Protein AF-A0A1A7Z211-F1 (afdb_monomer)

Sequence (293 aa):
SKEKKQKEKQGKMTKQALGKEECQGAQRVSPPRSDMEKGLLCGEMPSEDPPPALPPQQLRVVCDNMLQGLGRYLRCLGVDVVMLENTDDHRVAAKLAQVEGRVILTCGQPYQTLRSQVGEGRCLSLDCSEKAKDQAVRVLRHFNIQPTPGDIFSRCQACNSDQYVEIPRADMIGLLKEKGYLQDSTDPTLEKFCQQEEQEPDDTLTPALTPEPPRYAAQCRWASLSGLDRNTLTFPGGSPMQLHTVPPTLLQRVPLFYVCTRCGKVFWEGSHFSRVLSLFQEVLHLTHEDKVP

Nearest PDB structures (foldseek):
  2ypn-assembly1_A  TM=3.832E-01  e=2.081E+00  Escherichia coli
  4mlq-assembly1_A  TM=3.899E-01  e=2.081E+00  Priestia megaterium
  1weh-assembly2_B  TM=3.417E-01  e=2.841E+00  Thermus thermophilus HB8
  1pda-assembly1_A  TM=3.593E-01  e=3.878E+00  Escherichia coli
  1ypn-assembly1_A  TM=4.318E-01  e=8.713E+00  Escherichia coli

Organism: NCBI:txid60296

Foldseek 3Di:
DDDDDDDDDDDDDDDDDDDDDDDDDDDDDDDDDDDDDDDDDPDPDPPVPPPDFDAQCVAAAEEEQLLLQLQLLSQQLQHQYHYDHPPDDCVVRLVCCVPVVHAYEYEPDCQVVSPVSDDPPRYDYDYSPDHSLVVNLVVCVVRSHFGALLSRNCADSVPRANEKEKDFLVRLVVLCVVVVVDDPPDPPVLVVVVVVVVDDPDPDDDPPPDPDQDSHSNVGHYDYPVQADSVLCAHVQAHHAPSVVDDPVCSSPFRMWMAHRHYNYIDTDDPVSVVSCVSCVVSNPVVPDVPDD

Solvent-accessible surface area (backbone atoms only — not comparable to full-atom values): 17996 Å² total; per-residue (Å²): 130,90,80,90,76,89,80,81,87,87,82,90,83,90,84,92,80,91,83,86,85,86,86,88,85,87,84,91,86,85,85,88,89,82,83,86,80,92,77,94,71,85,71,77,72,77,76,88,68,75,78,79,71,37,54,26,72,77,47,43,34,29,24,32,48,90,36,44,66,28,38,31,52,39,9,35,36,24,24,41,45,49,62,43,52,88,85,55,62,69,66,56,49,39,52,47,24,68,74,74,67,23,29,35,41,36,53,67,80,61,38,66,68,44,41,75,66,47,62,89,92,34,52,46,76,49,66,81,85,54,53,44,65,59,49,38,55,50,51,31,61,74,69,42,38,48,45,53,69,41,25,30,46,15,13,35,54,88,76,48,44,41,38,31,27,72,39,47,39,68,59,49,51,49,56,33,42,78,71,63,78,42,74,93,76,74,61,74,68,60,59,53,53,59,53,57,78,75,67,75,94,70,98,64,99,65,84,78,78,71,78,71,78,59,71,65,26,58,68,34,46,80,48,65,65,88,57,47,40,81,90,70,40,24,31,90,96,29,33,46,51,43,62,93,76,59,63,75,81,46,62,84,75,37,65,51,34,39,30,28,41,56,65,10,49,69,48,62,80,48,75,67,51,57,46,51,54,58,74,39,38,68,62,54,49,64,78,60,75,89,73,74,136

Secondary structure (DSSP, 8-state):
------------------------------------------PPPPP-PPPPPBPGGG-EEEE-GGGHHHHHHHHHTT-EEEE--TTS-THHHHHHHHHH-PEEEEESTHHHHHHTTS-TTSEEEE-TTS-HHHHHHHHHHHTTB---GGGTTSS-TTT---EEEEEEHHHHHHHHHHTTSS-SS--HHHHHHHHHHTT-----------PPPPSSSTTSEEEPGGG-BTTTTB-TT-PPP-GGGS-GGGTTT-SEEEEETTT--EEESSHHHHHHHHHTHHHHTTTTTT---

Structure (mmCIF, N/CA/C/O backbone):
data_AF-A0A1A7Z211-F1
#
_entry.id   AF-A0A1A7Z211-F1
#
loop_
_atom_site.group_PDB
_atom_site.id
_atom_site.type_symbol
_atom_site.label_atom_id
_atom_site.label_alt_id
_atom_site.label_comp_id
_atom_site.label_asym_id
_atom_site.label_entity_id
_atom_site.label_seq_id
_atom_site.pdbx_PDB_ins_code
_atom_site.Cartn_x
_atom_site.Cartn_y
_atom_site.Cartn_z
_atom_site.occupancy
_atom_site.B_iso_or_equiv
_atom_site.auth_seq_id
_atom_site.auth_comp_id
_atom_site.auth_asym_id
_atom_site.auth_atom_id
_atom_site.pdbx_PDB_model_num
ATOM 1 N N . SER A 1 1 ? -27.777 56.415 20.371 1.00 38.62 1 SER A N 1
ATOM 2 C CA . SER A 1 1 ? -29.146 56.969 20.400 1.00 38.62 1 SER A CA 1
ATOM 3 C C . SER A 1 1 ? -30.168 55.850 20.398 1.00 38.62 1 SER A C 1
ATOM 5 O O . SER A 1 1 ? -29.894 54.858 19.744 1.00 38.62 1 SER A O 1
ATOM 7 N N . LYS A 1 2 ? -31.274 56.032 21.140 1.00 31.62 2 LYS A N 1
ATOM 8 C CA . LYS A 1 2 ? -32.657 55.526 20.940 1.00 31.62 2 LYS A CA 1
ATOM 9 C C . LYS A 1 2 ? -32.866 54.356 19.952 1.00 31.62 2 LYS A C 1
ATOM 11 O O . LYS A 1 2 ? -32.439 54.473 18.816 1.00 31.62 2 LYS A O 1
ATOM 16 N N . GLU A 1 3 ? -33.653 53.303 20.171 1.00 33.00 3 GLU A N 1
ATOM 17 C CA . GLU A 1 3 ? -34.586 52.802 21.205 1.00 33.00 3 GLU A CA 1
ATOM 18 C C . GLU A 1 3 ? -35.348 51.616 20.538 1.00 33.00 3 GLU A C 1
ATOM 20 O O . GLU A 1 3 ? -35.270 51.474 19.319 1.00 33.00 3 GLU A O 1
ATOM 25 N N . LYS A 1 4 ? -36.176 50.862 21.292 1.00 38.25 4 LYS A N 1
ATOM 26 C CA . LYS A 1 4 ? -37.006 49.695 20.861 1.00 38.25 4 LYS A CA 1
ATOM 27 C C . LYS A 1 4 ? -36.187 48.420 20.570 1.00 38.25 4 LYS A C 1
ATOM 29 O O . LYS A 1 4 ? -35.191 48.472 19.870 1.00 38.25 4 LYS A O 1
ATOM 34 N N . LYS A 1 5 ? -36.551 47.225 21.056 1.00 38.12 5 LYS A N 1
ATOM 35 C CA . LYS A 1 5 ? -37.789 46.676 21.676 1.00 38.12 5 LYS A CA 1
ATOM 36 C C . LYS A 1 5 ? -37.322 45.540 22.632 1.00 38.12 5 LYS A C 1
ATOM 38 O O . LYS A 1 5 ? -36.453 44.782 22.231 1.00 38.12 5 LYS A O 1
ATOM 43 N N . GLN A 1 6 ? -37.661 45.440 23.927 1.00 33.34 6 GLN A N 1
ATOM 44 C CA . GLN A 1 6 ? -38.938 44.976 24.520 1.00 33.34 6 GLN A CA 1
ATOM 45 C C . GLN A 1 6 ? -39.639 43.850 23.715 1.00 33.34 6 GLN A C 1
ATOM 47 O O . GLN A 1 6 ? -39.820 44.005 22.514 1.00 33.34 6 GLN A O 1
ATOM 52 N N . LYS A 1 7 ? -40.118 42.741 24.304 1.00 32.88 7 LYS A N 1
ATOM 53 C CA . LYS A 1 7 ? -40.501 42.498 25.713 1.00 32.88 7 LYS A CA 1
ATOM 54 C C . LYS A 1 7 ? -40.743 40.998 25.997 1.00 32.88 7 LYS A C 1
ATOM 56 O O . LYS A 1 7 ? -40.747 40.217 25.055 1.00 32.88 7 LYS A O 1
ATOM 61 N N . GLU A 1 8 ? -41.087 40.706 27.265 1.00 33.41 8 GLU A N 1
ATOM 62 C CA . GLU A 1 8 ? -41.607 39.432 27.814 1.00 33.41 8 GLU A CA 1
ATOM 63 C C . GLU A 1 8 ? -40.582 38.267 27.830 1.00 33.41 8 GLU A C 1
ATOM 65 O O . GLU A 1 8 ? -40.033 37.904 26.800 1.00 33.41 8 GLU A O 1
ATOM 70 N N . LYS A 1 9 ? -40.165 37.663 28.965 1.00 31.33 9 LYS A N 1
ATOM 71 C CA . LYS A 1 9 ? -40.661 37.635 30.372 1.00 31.33 9 LYS A CA 1
ATOM 72 C C . LYS A 1 9 ? -42.061 36.990 30.530 1.00 31.33 9 LYS A C 1
ATOM 74 O O . LYS A 1 9 ? -42.922 37.242 29.709 1.00 31.33 9 LYS A O 1
ATOM 79 N N . GLN A 1 10 ? -42.404 36.216 31.572 1.00 29.97 10 GLN A N 1
ATOM 80 C CA . GLN A 1 10 ? -41.682 35.629 32.721 1.00 29.97 10 GLN A CA 1
ATOM 81 C C . GLN A 1 10 ? -42.588 34.541 33.363 1.00 29.97 10 GLN A C 1
ATOM 83 O O . GLN A 1 10 ? -43.797 34.740 33.404 1.00 29.97 10 GLN A O 1
ATOM 88 N N . GLY A 1 11 ? -42.046 33.467 33.955 1.00 27.44 11 GLY A N 1
ATOM 89 C CA . GLY A 1 11 ? -42.806 32.554 34.842 1.00 27.44 11 GLY A CA 1
ATOM 90 C C . GLY A 1 11 ? -42.035 31.256 35.134 1.00 27.44 11 GLY A C 1
ATOM 91 O O . GLY A 1 11 ? -41.732 30.527 34.204 1.00 27.44 11 GLY A O 1
ATOM 92 N N . LYS A 1 12 ? -41.462 31.038 36.331 1.00 29.33 12 LYS A N 1
ATOM 93 C CA . LYS A 1 12 ? -42.083 30.585 37.606 1.00 29.33 12 LYS A CA 1
ATOM 94 C C . LYS A 1 12 ? -42.766 29.200 37.516 1.00 29.33 12 LYS A C 1
ATOM 96 O O . LYS A 1 12 ? -43.560 29.008 36.613 1.00 29.33 12 LYS A O 1
ATOM 101 N N . MET A 1 13 ? -42.647 28.272 38.480 1.00 27.03 13 MET A N 1
ATOM 102 C CA . MET A 1 13 ? -41.697 28.057 39.601 1.00 27.03 13 MET A CA 1
ATOM 103 C C . MET A 1 13 ? -42.111 26.779 40.390 1.00 27.03 13 MET A C 1
ATOM 105 O O . MET A 1 13 ? -43.301 26.480 40.453 1.00 27.03 13 MET A O 1
ATOM 109 N N . THR A 1 14 ? -41.190 26.210 41.187 1.00 26.06 14 THR A N 1
ATOM 110 C CA . THR A 1 14 ? -41.409 25.408 42.436 1.00 26.06 14 THR A CA 1
ATOM 111 C C . THR A 1 14 ? -41.693 23.888 42.411 1.00 26.06 14 THR A C 1
ATOM 113 O O . THR A 1 14 ? -42.434 23.389 41.577 1.00 26.06 14 THR A O 1
ATOM 116 N N . LYS A 1 15 ? -41.219 23.251 43.509 1.00 29.11 15 LYS A N 1
ATOM 117 C CA . LYS A 1 15 ? -41.476 21.900 44.080 1.00 29.11 15 LYS A CA 1
ATOM 118 C C . LYS A 1 15 ? -40.707 20.741 43.418 1.00 29.11 15 LYS A C 1
ATOM 120 O O . LYS A 1 15 ? -40.994 20.411 42.281 1.00 29.11 15 LYS A O 1
ATOM 125 N N . GLN A 1 16 ? -39.674 20.113 44.005 1.00 26.53 16 GLN A N 1
ATOM 126 C CA . GLN A 1 16 ? -39.179 19.932 45.398 1.00 26.53 16 GLN A CA 1
ATOM 127 C C . GLN A 1 16 ? -39.925 18.875 46.247 1.00 26.53 16 GLN A C 1
ATOM 129 O O . GLN A 1 16 ? -40.919 19.203 46.885 1.00 26.53 16 GLN A O 1
ATOM 134 N N . ALA A 1 17 ? -39.374 17.652 46.290 1.00 26.86 17 ALA A N 1
ATOM 135 C CA . ALA A 1 17 ? -39.284 16.688 47.412 1.00 26.86 17 ALA A CA 1
ATOM 136 C C . ALA A 1 17 ? -38.499 15.459 46.876 1.00 26.86 17 ALA A C 1
ATOM 138 O O . ALA A 1 17 ? -38.783 15.023 45.768 1.00 26.86 17 ALA A O 1
ATOM 139 N N . LEU A 1 18 ? -37.356 15.021 47.422 1.00 25.41 18 LEU A N 1
ATOM 140 C CA . LEU A 1 18 ? -37.108 14.334 48.705 1.00 25.41 18 LEU A CA 1
ATOM 141 C C . LEU A 1 18 ? -37.818 12.977 48.843 1.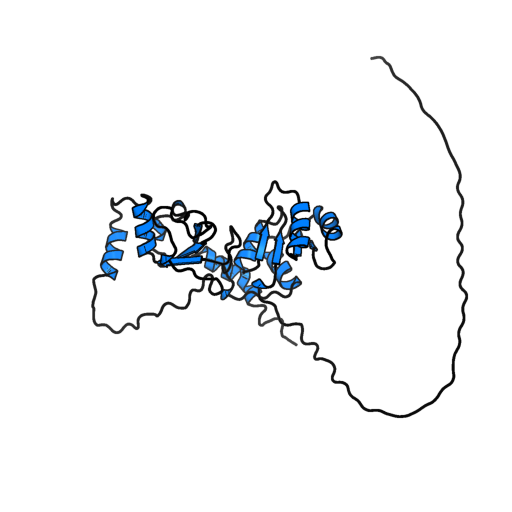00 25.41 18 LEU A C 1
ATOM 143 O O . LEU A 1 18 ? -39.037 12.917 48.941 1.00 25.41 18 LEU A O 1
ATOM 147 N N . GLY A 1 19 ? -37.007 11.916 48.905 1.00 25.19 19 GLY A N 1
ATOM 148 C CA . GLY A 1 19 ? -37.422 10.523 49.077 1.00 25.19 19 GLY A CA 1
ATOM 149 C C . GLY A 1 19 ? -36.209 9.591 49.036 1.00 25.19 19 GLY A C 1
ATOM 150 O O . GLY A 1 19 ? -35.950 8.956 48.020 1.00 25.19 19 GLY A O 1
ATOM 151 N N . LYS A 1 20 ? -35.419 9.564 50.118 1.00 26.56 20 LYS A N 1
ATOM 152 C CA . LYS A 1 20 ? -34.520 8.432 50.389 1.00 26.56 20 LYS A CA 1
ATOM 153 C C . LYS A 1 20 ? -35.381 7.313 50.959 1.00 26.56 20 LYS A C 1
ATOM 155 O O . LYS A 1 20 ? -36.104 7.593 51.910 1.00 26.56 20 LYS A O 1
ATOM 160 N N . GLU A 1 21 ? -35.194 6.079 50.513 1.00 28.36 21 GLU A N 1
ATOM 161 C CA . GLU A 1 21 ? -35.434 4.941 51.397 1.00 28.36 21 GLU A CA 1
ATOM 162 C C . GLU A 1 21 ? -34.456 3.805 51.105 1.00 28.36 21 GLU A C 1
ATOM 164 O O . GLU A 1 21 ? -34.243 3.386 49.969 1.00 28.36 21 GLU A O 1
ATOM 169 N N . GLU A 1 22 ? -33.799 3.385 52.176 1.00 23.14 22 GLU A N 1
ATOM 170 C CA . GLU A 1 22 ? -32.834 2.303 52.257 1.00 23.14 22 GLU A CA 1
ATOM 171 C C . GLU A 1 22 ? -33.543 1.170 53.002 1.00 23.14 22 GLU A C 1
ATOM 173 O O . GLU A 1 22 ? -34.124 1.410 54.059 1.00 23.14 22 GLU A O 1
ATOM 178 N N . CYS A 1 23 ? -33.523 -0.053 52.474 1.00 26.98 23 CYS A N 1
ATOM 179 C CA . CYS A 1 23 ? -34.092 -1.213 53.159 1.00 26.98 23 CYS A CA 1
ATOM 180 C C . CYS A 1 23 ? -33.131 -2.398 53.079 1.00 26.98 23 CYS A C 1
ATOM 182 O O . CYS A 1 23 ? -33.032 -3.094 52.070 1.00 26.98 23 CYS A O 1
ATOM 184 N N . GLN A 1 24 ? -32.417 -2.602 54.185 1.00 24.80 24 GLN A N 1
ATOM 185 C CA . GLN A 1 24 ? -31.652 -3.807 54.488 1.00 24.80 24 GLN A CA 1
ATOM 186 C C . GLN A 1 24 ? -32.583 -4.840 55.155 1.00 24.80 24 GLN A C 1
ATOM 188 O O . GLN A 1 24 ? -33.500 -4.458 55.880 1.00 24.80 24 GLN A O 1
ATOM 193 N N . GLY A 1 25 ? -32.338 -6.141 54.965 1.00 24.77 25 GLY A N 1
ATOM 194 C CA . GLY A 1 25 ? -33.148 -7.207 55.582 1.00 24.77 25 GLY A CA 1
ATOM 195 C C . GLY A 1 25 ? -33.133 -8.502 54.760 1.00 24.77 25 GLY A C 1
ATOM 196 O O . GLY A 1 25 ? -34.030 -8.728 53.964 1.00 24.77 25 GLY A O 1
ATOM 197 N N . ALA A 1 26 ? -32.040 -9.265 54.722 1.00 25.14 26 ALA A N 1
ATOM 198 C CA . ALA A 1 26 ? -31.585 -10.205 55.756 1.00 25.14 26 ALA A CA 1
ATOM 199 C C . ALA A 1 26 ? -32.295 -11.573 55.728 1.00 25.14 26 ALA A C 1
ATOM 201 O O . ALA A 1 26 ? -33.452 -11.680 56.117 1.00 25.14 26 ALA A O 1
ATOM 202 N N . GLN A 1 27 ? -31.529 -12.636 55.446 1.00 27.53 27 GLN A N 1
ATOM 203 C CA . GLN A 1 27 ? -31.565 -13.854 56.265 1.00 27.53 27 GLN A CA 1
ATOM 204 C C . GLN A 1 27 ? -30.272 -14.67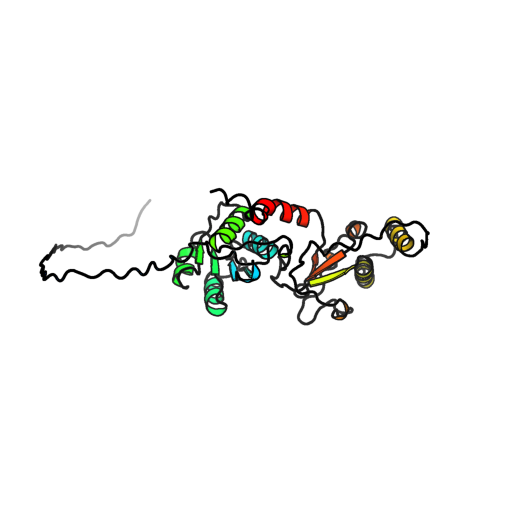7 56.126 1.00 27.53 27 GLN A C 1
ATOM 206 O O . GLN A 1 27 ? -29.910 -15.145 55.051 1.00 27.53 27 GLN A O 1
ATOM 211 N N . ARG A 1 28 ? -29.572 -14.854 57.255 1.00 25.58 28 ARG A N 1
ATOM 212 C CA . ARG A 1 28 ? -28.546 -15.891 57.446 1.00 25.58 28 ARG A CA 1
ATOM 213 C C . ARG A 1 28 ? -29.244 -17.239 57.620 1.00 25.58 28 ARG A C 1
ATOM 215 O O . ARG A 1 28 ? -30.105 -17.333 58.490 1.00 25.58 28 ARG A O 1
ATOM 222 N N . VAL A 1 29 ? -28.774 -18.285 56.940 1.00 26.95 29 VAL A N 1
ATOM 223 C CA . VAL A 1 29 ? -28.980 -19.678 57.376 1.00 26.95 29 VAL A CA 1
ATOM 224 C C . VAL A 1 29 ? -27.700 -20.485 57.152 1.00 26.95 29 VAL A C 1
ATOM 226 O O . VAL A 1 29 ? -27.112 -20.468 56.075 1.00 26.95 29 VAL A O 1
ATOM 229 N N . SER A 1 30 ? -27.252 -21.178 58.196 1.00 27.42 30 SER A N 1
ATOM 230 C CA . SER A 1 30 ? -26.196 -22.204 58.210 1.00 27.42 30 SER A CA 1
ATOM 231 C C . SER A 1 30 ? -26.317 -22.973 59.539 1.00 27.42 30 SER A C 1
ATOM 233 O O . SER A 1 30 ? -26.787 -22.359 60.500 1.00 27.42 30 SER A O 1
ATOM 235 N N . PRO A 1 31 ? -25.816 -24.217 59.692 1.00 41.88 31 PRO A N 1
ATOM 236 C CA . PRO A 1 31 ? -25.355 -25.208 58.710 1.00 41.88 31 PRO A CA 1
ATOM 237 C C . PRO A 1 31 ? -26.205 -26.516 58.819 1.00 41.88 31 PRO A C 1
ATOM 239 O O . PRO A 1 31 ? -27.332 -26.444 59.309 1.00 41.88 31 PRO A O 1
ATOM 242 N N . PRO A 1 32 ? -25.730 -27.699 58.371 1.00 32.06 32 PRO A N 1
ATOM 243 C CA . PRO A 1 32 ? -24.839 -28.496 59.225 1.00 32.06 32 PRO A CA 1
ATOM 244 C C . PRO A 1 32 ? -23.596 -29.050 58.502 1.00 32.06 32 PRO A C 1
ATOM 246 O O . PRO A 1 32 ? -23.415 -28.880 57.301 1.00 32.06 32 PRO A O 1
ATOM 249 N N . ARG A 1 33 ? -22.702 -29.663 59.287 1.00 31.80 33 ARG A N 1
ATOM 250 C CA . ARG A 1 33 ? -21.402 -30.203 58.862 1.00 31.80 33 ARG A CA 1
ATOM 251 C C . ARG A 1 33 ? -21.510 -31.666 58.421 1.00 31.80 33 ARG A C 1
ATOM 253 O O . ARG A 1 33 ? -22.263 -32.420 59.031 1.00 31.80 33 ARG A O 1
ATOM 260 N N . SER A 1 34 ? -20.632 -32.080 57.512 1.00 32.53 34 SER A N 1
ATOM 261 C CA . SER A 1 34 ? -20.124 -33.456 57.439 1.00 32.53 34 SER A CA 1
ATOM 262 C C . SER A 1 34 ? -18.677 -33.423 56.941 1.00 32.53 34 SER A C 1
ATOM 264 O O . SER A 1 34 ? -18.420 -32.957 55.832 1.00 32.53 34 SER A O 1
ATOM 266 N N . ASP A 1 35 ? -17.747 -33.857 57.787 1.00 32.31 35 ASP A N 1
ATOM 267 C CA . ASP A 1 35 ? -16.314 -33.923 57.496 1.00 32.31 35 ASP A CA 1
ATOM 268 C C . ASP A 1 35 ? -15.946 -35.166 56.658 1.00 32.31 35 ASP A C 1
ATOM 270 O O . ASP A 1 35 ? -16.646 -36.175 56.719 1.00 32.31 35 ASP A O 1
ATOM 274 N N . MET A 1 36 ? -14.778 -35.103 55.996 1.00 33.28 36 MET A N 1
ATOM 275 C CA . MET A 1 36 ? -14.063 -36.206 55.312 1.00 33.28 36 MET A CA 1
ATOM 276 C C . MET A 1 36 ? -14.719 -36.727 54.001 1.00 33.28 36 MET A C 1
ATOM 278 O O . MET A 1 36 ? -15.930 -36.713 53.849 1.00 33.28 36 MET A O 1
ATOM 282 N N . GLU A 1 37 ? -13.983 -37.150 52.962 1.00 32.88 37 GLU A N 1
ATOM 283 C CA . GLU A 1 37 ? -12.579 -37.599 52.877 1.00 32.88 37 GLU A CA 1
ATOM 284 C C . GLU A 1 37 ? -11.733 -36.925 51.770 1.00 32.88 37 GLU A C 1
ATOM 286 O O . GLU A 1 37 ? -12.218 -36.197 50.907 1.00 32.88 37 GLU A O 1
ATOM 291 N N . LYS A 1 38 ? -10.418 -37.186 51.814 1.00 41.22 38 LYS A N 1
ATOM 292 C CA . LYS A 1 38 ? -9.407 -36.700 50.862 1.00 41.22 38 LYS A CA 1
ATOM 293 C C . LYS A 1 38 ? -9.557 -37.352 49.482 1.00 41.22 38 LYS A C 1
ATOM 295 O O . LYS A 1 38 ? -9.420 -38.565 49.365 1.00 41.22 38 LYS A O 1
ATOM 300 N N . GLY A 1 39 ? -9.646 -36.535 48.434 1.00 31.97 39 GLY A N 1
ATOM 301 C CA . GLY A 1 39 ? -9.353 -36.932 47.055 1.00 31.97 39 GLY A CA 1
ATOM 302 C C . GLY A 1 39 ? -8.201 -36.097 46.501 1.00 31.97 39 GLY A C 1
ATOM 303 O O . GLY A 1 39 ? -8.413 -34.959 46.093 1.00 31.97 39 GLY A O 1
ATOM 304 N N . LEU A 1 40 ? -6.979 -36.640 46.502 1.00 46.12 40 LEU A N 1
ATOM 305 C CA . LEU A 1 40 ? -5.841 -36.013 45.823 1.00 46.12 40 LEU A CA 1
ATOM 306 C C . LEU A 1 40 ? -6.036 -36.148 44.306 1.00 46.12 40 LEU A C 1
ATOM 308 O O . LEU A 1 40 ? -5.688 -37.167 43.719 1.00 46.12 40 LEU A O 1
ATOM 312 N N . LEU A 1 41 ? -6.564 -35.104 43.674 1.00 40.88 41 LEU A N 1
ATOM 313 C CA . LEU A 1 41 ? -6.378 -34.858 42.249 1.00 40.88 41 LEU A CA 1
ATOM 314 C C . LEU A 1 41 ? -5.753 -33.475 42.121 1.00 40.88 41 LEU A C 1
ATOM 316 O O . LEU A 1 41 ? -6.437 -32.454 42.112 1.00 40.88 41 LEU A O 1
ATOM 320 N N . CYS A 1 42 ? -4.421 -33.468 42.092 1.00 37.12 42 CYS A N 1
ATOM 321 C CA . CYS A 1 42 ? -3.640 -32.301 41.721 1.00 37.12 42 CYS A CA 1
ATOM 322 C C . CYS A 1 42 ? -3.893 -32.069 40.229 1.00 37.12 42 CYS A C 1
ATOM 324 O O . CYS A 1 42 ? -3.205 -32.640 39.388 1.00 37.12 42 CYS A O 1
ATOM 326 N N . GLY A 1 43 ? -4.950 -31.319 39.913 1.00 39.97 43 GLY A N 1
ATOM 327 C CA . GLY A 1 43 ? -5.160 -30.823 38.563 1.00 39.97 43 GLY A CA 1
ATOM 328 C C . GLY A 1 43 ? -3.965 -29.954 38.216 1.00 39.97 43 GLY A C 1
ATOM 329 O O . GLY A 1 43 ? -3.718 -28.960 38.900 1.00 39.97 43 GLY A O 1
ATOM 330 N N . GLU A 1 44 ? -3.205 -30.362 37.204 1.00 40.97 44 GLU A N 1
ATOM 331 C CA . GLU A 1 44 ? -2.155 -29.528 36.636 1.00 40.97 44 GLU A CA 1
ATOM 332 C C . GLU A 1 44 ? -2.799 -28.191 36.265 1.00 40.97 44 GLU A C 1
ATOM 334 O O . GLU A 1 44 ? -3.770 -28.149 35.503 1.00 40.97 44 GLU A O 1
ATOM 339 N N . MET A 1 45 ? -2.311 -27.099 36.862 1.00 41.09 45 MET A N 1
ATOM 340 C CA . MET A 1 45 ? -2.709 -25.778 36.393 1.00 41.09 45 MET A CA 1
ATOM 341 C C . MET A 1 45 ? -2.301 -25.705 34.919 1.00 41.09 45 MET A C 1
ATOM 343 O O . MET A 1 45 ? -1.168 -26.097 34.615 1.00 41.09 45 MET A O 1
ATOM 347 N N . PRO A 1 46 ? -3.171 -25.232 34.006 1.00 43.09 46 PRO A N 1
ATOM 348 C CA . PRO A 1 46 ? -2.730 -24.901 32.660 1.00 43.09 46 PRO A CA 1
ATOM 349 C C . PRO A 1 46 ? -1.501 -24.008 32.792 1.00 43.09 46 PRO A C 1
ATOM 351 O O . PRO A 1 46 ? -1.529 -23.065 33.589 1.00 43.09 46 PRO A O 1
ATOM 354 N N . SER A 1 47 ? -0.416 -24.324 32.085 1.00 46.66 47 SER A N 1
ATOM 355 C CA . SER A 1 47 ? 0.741 -23.440 32.097 1.00 46.66 47 SER A CA 1
ATOM 356 C C . SER A 1 47 ? 0.275 -22.070 31.611 1.00 46.66 47 SER A C 1
ATOM 358 O O . SER A 1 47 ? -0.318 -21.955 30.537 1.00 46.66 47 SER A O 1
ATOM 360 N N . GLU A 1 48 ? 0.491 -21.028 32.419 1.00 53.25 48 GLU A N 1
ATOM 361 C CA . GLU A 1 48 ? 0.179 -19.647 32.035 1.00 53.25 48 GLU A CA 1
ATOM 362 C C . GLU A 1 48 ? 1.247 -19.113 31.068 1.00 53.25 48 GLU A C 1
ATOM 364 O O . GLU A 1 48 ? 1.806 -18.031 31.237 1.00 53.25 48 GLU A O 1
ATOM 369 N N . ASP A 1 49 ? 1.536 -19.902 30.033 1.00 58.22 49 ASP A N 1
ATOM 370 C CA . ASP A 1 49 ? 2.243 -19.439 28.857 1.00 58.22 49 ASP A CA 1
ATOM 371 C C . ASP A 1 49 ? 1.350 -18.385 28.182 1.00 58.22 49 ASP A C 1
ATOM 373 O O . ASP A 1 49 ? 0.194 -18.679 27.846 1.00 58.22 49 ASP A O 1
ATOM 377 N N . PRO A 1 50 ? 1.833 -17.145 27.981 1.00 63.50 50 PRO A N 1
ATOM 378 C CA . PRO A 1 50 ? 1.049 -16.133 27.293 1.00 63.50 50 PRO A CA 1
ATOM 379 C C . PRO A 1 50 ? 0.681 -16.637 25.888 1.00 63.50 50 PRO A C 1
ATOM 381 O O . PRO A 1 50 ? 1.492 -17.316 25.248 1.00 63.50 50 PRO A O 1
ATOM 384 N N . PRO A 1 51 ? -0.528 -16.316 25.384 1.00 70.75 51 PRO A N 1
ATOM 385 C CA . PRO A 1 51 ? -0.999 -16.834 24.107 1.00 70.75 51 PRO A CA 1
ATOM 386 C C . PRO A 1 51 ? 0.014 -16.529 22.993 1.00 70.75 51 PRO A C 1
ATOM 388 O O . PRO A 1 51 ? 0.599 -15.439 22.982 1.00 70.75 51 PRO A O 1
ATOM 391 N N . PRO A 1 52 ? 0.235 -17.469 22.054 1.00 79.94 52 PRO A N 1
ATOM 392 C CA . PRO A 1 52 ? 1.275 -17.332 21.046 1.00 79.94 52 PRO A CA 1
ATOM 393 C C . PRO A 1 52 ? 1.071 -16.056 20.229 1.00 79.94 52 PRO A C 1
ATOM 395 O O . PRO A 1 52 ? -0.056 -15.697 19.879 1.00 79.94 52 PRO A O 1
ATOM 398 N N . ALA A 1 53 ? 2.177 -15.375 19.929 1.00 84.44 53 ALA A N 1
ATOM 399 C CA . ALA A 1 53 ? 2.159 -14.183 19.097 1.00 84.44 53 ALA A CA 1
ATOM 400 C C . ALA A 1 53 ? 1.573 -14.493 17.714 1.00 84.44 53 ALA A C 1
ATOM 402 O O . ALA A 1 53 ? 1.877 -15.524 17.108 1.00 84.44 53 ALA A O 1
ATOM 403 N N . LEU A 1 54 ? 0.732 -13.590 17.215 1.00 90.06 54 LEU A N 1
ATOM 404 C CA . LEU A 1 54 ? 0.027 -13.778 15.953 1.00 90.06 54 LEU A CA 1
ATOM 405 C C . LEU A 1 54 ? 0.787 -13.086 14.806 1.00 90.06 54 LEU A C 1
ATOM 407 O O . LEU A 1 54 ? 1.349 -12.002 15.000 1.00 90.06 54 LEU A O 1
ATOM 411 N N . PRO A 1 55 ? 0.797 -13.665 13.594 1.00 91.81 55 PRO A N 1
ATOM 412 C CA . PRO A 1 55 ? 1.417 -13.036 12.438 1.00 91.81 55 PRO A CA 1
ATOM 413 C C . PRO A 1 55 ? 0.548 -11.873 11.909 1.00 91.81 55 PRO A C 1
ATOM 415 O O . PRO A 1 55 ? -0.684 -11.904 12.053 1.00 91.81 55 PRO A O 1
ATOM 418 N N . PRO A 1 56 ? 1.137 -10.848 11.262 1.00 92.56 56 PRO A N 1
ATOM 419 C CA . PRO A 1 56 ? 0.432 -9.623 10.860 1.00 92.56 56 PRO A CA 1
ATOM 420 C C . PRO A 1 56 ? -0.826 -9.823 10.010 1.00 92.56 56 PRO A C 1
ATOM 422 O O . PRO A 1 56 ? -1.772 -9.044 10.113 1.00 92.56 56 PRO A O 1
ATOM 425 N N . GLN A 1 57 ? -0.872 -10.881 9.201 1.00 90.31 57 GLN A N 1
ATOM 426 C CA . GLN A 1 57 ? -1.979 -11.200 8.299 1.00 90.31 57 GLN A CA 1
ATOM 427 C C . GLN A 1 57 ? -3.269 -11.581 9.044 1.00 90.31 57 GLN A C 1
ATOM 429 O O . GLN A 1 57 ? -4.343 -11.509 8.446 1.00 90.31 57 GLN A O 1
ATOM 434 N N . GLN A 1 58 ? -3.189 -11.965 10.325 1.00 93.12 58 GLN A N 1
ATOM 435 C CA . GLN A 1 58 ? -4.368 -12.240 11.153 1.00 93.12 58 GLN A CA 1
ATOM 436 C C . GLN A 1 58 ? -5.032 -10.960 11.684 1.00 93.1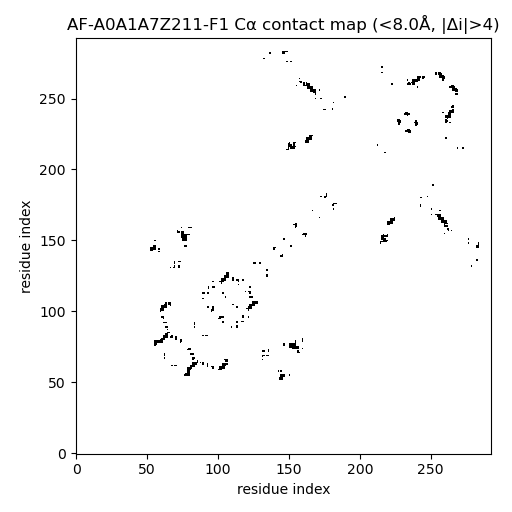2 58 GLN A C 1
ATOM 438 O O . GLN A 1 58 ? -6.228 -10.969 11.978 1.00 93.12 58 GLN A O 1
ATOM 443 N N . LEU A 1 59 ? -4.304 -9.837 11.755 1.00 95.94 59 LEU A N 1
ATOM 444 C CA . LEU A 1 59 ? -4.881 -8.553 12.142 1.00 95.94 59 LEU A CA 1
ATOM 445 C C . LEU A 1 59 ? -5.486 -7.847 10.920 1.00 95.94 59 LEU A C 1
ATOM 447 O O . LEU A 1 59 ? -4.786 -7.434 9.993 1.00 95.94 59 LEU A O 1
ATOM 451 N N . ARG A 1 60 ? -6.809 -7.657 10.951 1.00 97.75 60 ARG A N 1
ATOM 452 C CA . ARG A 1 60 ? -7.557 -6.880 9.955 1.00 97.75 60 ARG A CA 1
ATOM 453 C C . ARG A 1 60 ? -8.121 -5.625 10.610 1.00 97.75 60 ARG A C 1
ATOM 455 O O . ARG A 1 60 ? -8.990 -5.711 11.477 1.00 97.75 60 ARG A O 1
ATOM 462 N N . VAL A 1 61 ? -7.657 -4.454 10.186 1.00 97.94 61 VAL A N 1
ATOM 463 C CA . VAL A 1 61 ? -8.050 -3.159 10.761 1.00 97.94 61 VAL A CA 1
ATOM 464 C C . VAL A 1 61 ? -8.666 -2.219 9.729 1.00 97.94 61 VAL A C 1
ATOM 466 O O . VAL A 1 61 ? -8.501 -2.380 8.515 1.00 97.94 61 VAL A O 1
ATOM 469 N N . VAL A 1 62 ? -9.389 -1.222 10.231 1.00 97.50 62 VAL A N 1
ATOM 470 C CA . VAL A 1 62 ? -9.781 -0.024 9.493 1.00 97.50 62 VAL A CA 1
ATOM 471 C C . VAL A 1 62 ? -9.284 1.212 10.243 1.00 97.50 62 VAL A C 1
ATOM 473 O O . VAL A 1 62 ? -9.663 1.441 11.389 1.00 97.50 62 VAL A O 1
ATOM 476 N N . CYS A 1 63 ? -8.410 1.992 9.612 1.00 96.50 63 CYS A N 1
ATOM 477 C CA . CYS A 1 63 ? -7.976 3.295 10.109 1.00 96.50 63 CYS A CA 1
ATOM 478 C C . CYS A 1 63 ? -8.971 4.370 9.672 1.00 96.50 63 CYS A C 1
ATOM 480 O O . CYS A 1 63 ? -9.379 4.403 8.506 1.00 96.50 63 CYS A O 1
ATOM 482 N N . ASP A 1 64 ? -9.309 5.280 10.581 1.00 92.06 64 ASP A N 1
ATOM 483 C CA . ASP A 1 64 ? -9.950 6.535 10.199 1.00 92.06 64 ASP A CA 1
ATOM 484 C C . ASP A 1 64 ? -9.033 7.421 9.327 1.00 92.06 64 ASP A C 1
ATOM 486 O O . ASP A 1 64 ? -7.855 7.127 9.090 1.00 92.06 64 ASP A O 1
ATOM 490 N N . ASN A 1 65 ? -9.597 8.515 8.817 1.00 90.69 65 ASN A N 1
ATOM 491 C CA . ASN A 1 65 ? -8.892 9.477 7.973 1.00 90.69 65 ASN A CA 1
ATOM 492 C C . ASN A 1 65 ? -7.743 10.209 8.700 1.00 90.69 65 ASN A C 1
ATOM 494 O O . ASN A 1 65 ? -6.772 10.605 8.056 1.00 90.69 65 ASN A O 1
ATOM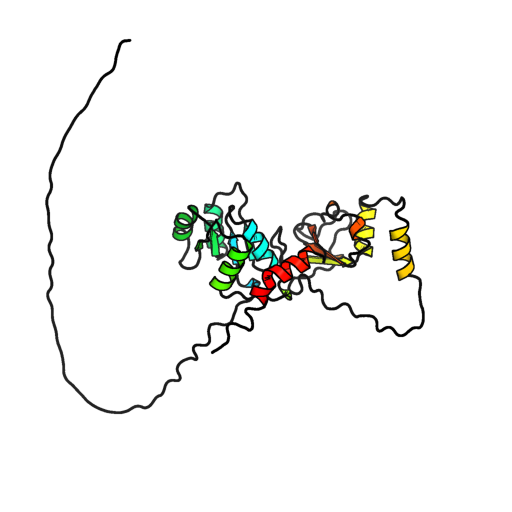 498 N N . MET A 1 66 ? -7.792 10.322 10.032 1.00 88.25 66 MET A N 1
ATOM 499 C CA . MET A 1 66 ? -6.724 10.916 10.846 1.00 88.25 66 MET A CA 1
ATOM 500 C C . MET A 1 66 ? -5.487 10.008 10.924 1.00 88.25 66 MET A C 1
ATOM 502 O O . MET A 1 66 ? -4.362 10.491 11.056 1.00 88.25 66 MET A O 1
ATOM 506 N N . LEU A 1 67 ? -5.677 8.690 10.806 1.00 93.44 67 LEU A N 1
ATOM 507 C CA . LEU A 1 67 ? -4.646 7.672 11.006 1.00 93.44 67 LEU A CA 1
ATOM 508 C C . LEU A 1 67 ? -4.099 7.047 9.709 1.00 93.44 67 LEU A C 1
ATOM 510 O O . LEU A 1 67 ? -3.471 5.989 9.748 1.00 93.44 67 LEU A O 1
ATOM 514 N N . GLN A 1 68 ? -4.233 7.701 8.550 1.00 93.44 68 GLN A N 1
ATOM 515 C CA . GLN A 1 68 ? -3.630 7.218 7.291 1.00 93.44 68 GLN A CA 1
ATOM 516 C C . GLN A 1 68 ? -2.102 7.027 7.372 1.00 93.44 68 GLN A C 1
ATOM 518 O O . GLN A 1 68 ? -1.546 6.140 6.722 1.00 93.44 68 GLN A O 1
ATOM 523 N N . GLY A 1 69 ? -1.402 7.851 8.162 1.00 93.00 69 GLY A N 1
ATOM 524 C CA . GLY A 1 69 ? 0.039 7.698 8.396 1.00 93.00 69 GLY A CA 1
ATOM 525 C C . GLY A 1 69 ? 0.367 6.367 9.077 1.00 93.00 69 GLY A C 1
ATOM 526 O O . GLY A 1 69 ? 1.205 5.611 8.588 1.00 93.00 69 GLY A O 1
ATOM 527 N N . LEU A 1 70 ? -0.358 6.054 10.153 1.00 95.00 70 LEU A N 1
ATOM 528 C CA . LEU A 1 70 ? -0.306 4.772 10.854 1.00 95.00 70 LEU A CA 1
ATOM 529 C C . LEU A 1 70 ? -0.694 3.609 9.932 1.00 95.00 70 LEU A C 1
ATOM 531 O O . LEU A 1 70 ? 0.016 2.609 9.870 1.00 95.00 70 LEU A O 1
ATOM 535 N N . GLY A 1 71 ? -1.783 3.749 9.175 1.00 96.38 71 GLY A N 1
ATOM 536 C CA . GLY A 1 71 ? -2.261 2.700 8.279 1.00 96.38 71 GLY A CA 1
ATOM 537 C C . GLY A 1 71 ? -1.244 2.318 7.200 1.00 96.38 71 GLY A C 1
ATOM 538 O O . GLY A 1 71 ? -1.099 1.139 6.881 1.00 96.38 71 GLY A O 1
ATOM 539 N N . ARG A 1 72 ? -0.459 3.281 6.694 1.00 94.38 72 ARG A N 1
ATOM 540 C CA . ARG A 1 72 ? 0.677 2.997 5.799 1.00 94.38 72 ARG A CA 1
ATOM 541 C C . ARG A 1 72 ? 1.770 2.190 6.503 1.00 94.38 72 ARG A C 1
ATOM 543 O O . ARG A 1 72 ? 2.229 1.215 5.921 1.00 94.38 72 ARG A O 1
ATOM 550 N N . TYR A 1 73 ? 2.144 2.539 7.737 1.00 93.25 73 TYR A N 1
ATOM 551 C CA . TYR A 1 73 ? 3.126 1.770 8.515 1.00 93.25 73 TYR A CA 1
ATOM 552 C C . TYR A 1 73 ? 2.662 0.338 8.801 1.00 93.25 73 TYR A C 1
ATOM 554 O O . TYR A 1 73 ? 3.425 -0.597 8.582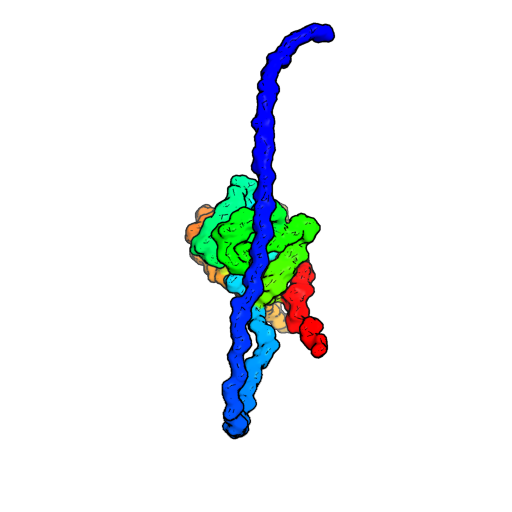 1.00 93.25 73 TYR A O 1
ATOM 562 N N . LEU A 1 74 ? 1.408 0.149 9.214 1.00 95.50 74 LEU A N 1
ATOM 563 C CA . LEU A 1 74 ? 0.842 -1.178 9.470 1.00 95.50 74 LEU A CA 1
ATOM 564 C C . LEU A 1 74 ? 0.810 -2.045 8.193 1.00 95.50 74 LEU A C 1
ATOM 566 O O . LEU A 1 74 ? 1.204 -3.208 8.241 1.00 95.50 74 LEU A O 1
ATOM 570 N N . ARG A 1 75 ? 0.464 -1.475 7.026 1.00 96.00 75 ARG A N 1
ATOM 571 C CA . ARG A 1 75 ? 0.580 -2.173 5.725 1.00 96.00 75 ARG A CA 1
ATOM 572 C C . ARG A 1 75 ? 2.018 -2.552 5.383 1.00 96.00 75 ARG A C 1
ATOM 574 O O . ARG A 1 75 ? 2.250 -3.659 4.907 1.00 96.00 75 ARG A O 1
ATOM 581 N N . CYS A 1 76 ? 2.986 -1.668 5.643 1.00 91.81 76 CYS A N 1
ATOM 582 C CA . CYS A 1 76 ? 4.408 -1.981 5.464 1.00 91.81 76 CYS A CA 1
ATOM 583 C C . CYS A 1 76 ? 4.881 -3.149 6.344 1.00 91.81 76 CYS A C 1
ATOM 585 O O . CYS A 1 76 ? 5.935 -3.699 6.053 1.00 91.81 76 CYS A O 1
ATOM 587 N N . LEU A 1 77 ? 4.126 -3.528 7.379 1.00 92.06 77 LEU A N 1
ATOM 588 C CA . LEU A 1 77 ? 4.389 -4.666 8.264 1.00 92.06 77 LEU A CA 1
ATOM 589 C C . LEU A 1 77 ? 3.442 -5.857 8.012 1.00 92.06 77 LEU A C 1
ATOM 591 O O . LEU A 1 77 ? 3.341 -6.731 8.861 1.00 92.06 77 LEU A O 1
ATOM 595 N N . GLY A 1 78 ? 2.721 -5.889 6.884 1.00 94.00 78 GLY A N 1
ATOM 596 C CA . GLY A 1 78 ? 1.876 -7.024 6.473 1.00 94.00 78 GLY A CA 1
ATOM 597 C C . GLY A 1 78 ? 0.443 -7.052 7.024 1.00 94.00 78 GLY A C 1
ATOM 598 O O . GLY A 1 78 ? -0.347 -7.918 6.632 1.00 94.00 78 GLY A O 1
ATOM 599 N N . VAL A 1 79 ? 0.062 -6.087 7.865 1.00 96.44 79 VAL A N 1
ATOM 600 C CA . VAL A 1 79 ? -1.293 -5.977 8.439 1.00 96.44 79 VAL A CA 1
ATOM 601 C C . VAL A 1 79 ? -2.317 -5.607 7.357 1.00 96.44 79 VAL A C 1
ATOM 603 O O . VAL A 1 79 ? -2.071 -4.713 6.545 1.00 96.44 79 VAL A O 1
ATOM 606 N N . ASP A 1 80 ? -3.488 -6.256 7.347 1.00 97.19 80 ASP A N 1
ATOM 607 C CA . ASP A 1 80 ? -4.590 -5.916 6.432 1.00 97.19 80 ASP A CA 1
ATOM 608 C C . ASP A 1 80 ? -5.285 -4.626 6.906 1.00 97.19 80 ASP A C 1
ATOM 610 O O . ASP A 1 80 ? -6.120 -4.648 7.812 1.00 97.19 80 ASP A O 1
ATOM 614 N N . VAL A 1 81 ? -4.975 -3.494 6.266 1.00 97.88 81 VAL A N 1
ATOM 615 C CA . VAL A 1 81 ? -5.508 -2.170 6.624 1.00 97.88 81 VAL A CA 1
ATOM 616 C C . VAL A 1 81 ? -6.360 -1.579 5.504 1.00 97.88 81 VAL A C 1
ATOM 618 O O . VAL A 1 81 ? -5.853 -1.233 4.429 1.00 97.88 81 VAL A O 1
ATOM 621 N N . VAL A 1 82 ? -7.631 -1.305 5.791 1.00 97.12 82 VAL A N 1
ATOM 622 C CA . VAL A 1 82 ? -8.406 -0.295 5.048 1.00 97.12 82 VAL A CA 1
ATOM 623 C C . VAL A 1 82 ? -8.184 1.066 5.710 1.00 97.12 82 VAL A C 1
ATOM 625 O O . VAL A 1 82 ? -8.103 1.152 6.928 1.00 97.12 82 VAL A O 1
ATOM 628 N N . MET A 1 83 ? -8.038 2.126 4.921 1.00 96.12 83 MET A N 1
ATOM 629 C CA . MET A 1 83 ? -7.918 3.498 5.422 1.00 96.12 83 MET A CA 1
ATOM 630 C C . MET A 1 83 ? -9.050 4.306 4.801 1.00 96.12 83 MET A C 1
ATOM 632 O O . MET A 1 83 ? -9.307 4.133 3.610 1.00 96.12 83 MET A O 1
ATOM 636 N N . LEU A 1 84 ? -9.705 5.149 5.593 1.00 95.06 84 LEU A N 1
ATOM 637 C CA . LEU A 1 84 ? -10.677 6.118 5.088 1.00 95.06 84 LEU A CA 1
ATOM 638 C C . LEU A 1 84 ? -9.959 7.289 4.406 1.00 95.06 84 LEU A C 1
ATOM 640 O O . LEU A 1 84 ? -8.912 7.755 4.871 1.00 95.06 84 LEU A O 1
ATOM 644 N N . GLU A 1 85 ? -10.546 7.782 3.321 1.00 93.00 85 GLU A N 1
ATOM 645 C CA . GLU A 1 85 ? -10.109 9.001 2.648 1.00 93.00 85 GLU A CA 1
ATOM 646 C C . GLU A 1 85 ? -10.492 10.241 3.469 1.00 93.00 85 GLU A C 1
ATOM 648 O O . GLU A 1 85 ? -11.387 10.212 4.316 1.00 93.00 85 GLU A O 1
ATOM 653 N N . ASN A 1 86 ? -9.835 11.375 3.214 1.00 90.19 86 ASN A N 1
ATOM 654 C CA . ASN A 1 86 ? -10.055 12.612 3.984 1.00 90.19 86 ASN A CA 1
ATOM 655 C C . ASN A 1 86 ? -11.512 13.111 3.940 1.00 90.19 86 ASN A C 1
ATOM 657 O O . ASN A 1 86 ? -11.949 13.814 4.848 1.00 90.19 86 ASN A O 1
ATOM 661 N N . THR A 1 87 ? -12.247 12.758 2.886 1.00 90.25 87 THR A N 1
ATOM 662 C CA . THR A 1 87 ? -13.651 13.119 2.654 1.00 90.25 87 THR A CA 1
ATOM 663 C C . THR A 1 87 ? -14.660 12.138 3.252 1.00 90.25 87 THR A C 1
ATOM 665 O O . THR A 1 87 ? -15.855 12.424 3.216 1.00 90.25 87 THR A O 1
ATOM 668 N N . ASP A 1 88 ? -14.218 10.987 3.765 1.00 90.56 88 ASP A N 1
ATOM 669 C CA . ASP A 1 88 ? -15.120 9.946 4.256 1.00 90.56 88 ASP A CA 1
ATOM 670 C C . ASP A 1 88 ? -15.672 10.273 5.652 1.00 90.56 88 ASP A C 1
ATOM 672 O O . ASP A 1 88 ? -14.949 10.684 6.561 1.00 90.56 88 ASP A O 1
ATOM 676 N N . ASP A 1 89 ? -16.966 10.009 5.850 1.00 90.69 89 ASP A N 1
ATOM 677 C CA . ASP A 1 89 ? -17.586 9.973 7.177 1.00 90.69 89 ASP A CA 1
ATOM 678 C C . ASP A 1 89 ? -16.997 8.795 7.974 1.00 90.69 89 ASP A C 1
ATOM 680 O O . ASP A 1 89 ? -17.035 7.649 7.522 1.00 90.69 89 ASP A O 1
ATOM 684 N N . HIS A 1 90 ? -16.514 9.050 9.194 1.00 87.56 90 HIS A N 1
ATOM 685 C CA . HIS A 1 90 ? -16.020 8.023 10.117 1.00 87.56 90 HIS A CA 1
ATOM 686 C C . HIS A 1 90 ? -16.983 6.828 10.270 1.00 87.56 90 HIS A C 1
ATOM 688 O O . HIS A 1 90 ? -16.539 5.698 10.464 1.00 87.56 90 HIS A O 1
ATOM 694 N N . ARG A 1 91 ? -18.301 7.029 10.130 1.00 88.38 91 ARG A N 1
ATOM 695 C CA . ARG A 1 91 ? -19.314 5.955 10.155 1.00 88.38 91 ARG A CA 1
ATOM 696 C C . ARG A 1 91 ? -19.107 4.884 9.073 1.00 88.38 91 ARG A C 1
ATOM 698 O O . ARG A 1 91 ? -19.553 3.751 9.255 1.00 88.38 91 ARG A O 1
ATOM 705 N N . VAL A 1 92 ? -18.394 5.190 7.986 1.00 93.69 92 VAL A N 1
ATOM 706 C CA . VAL A 1 92 ? -17.954 4.199 6.989 1.00 93.69 92 VAL A CA 1
ATOM 707 C C . VAL A 1 92 ? -17.035 3.153 7.633 1.00 93.69 92 VAL A C 1
ATOM 709 O O . VAL A 1 92 ? -17.204 1.962 7.370 1.00 93.69 92 VAL A O 1
ATOM 712 N N . ALA A 1 93 ? -16.147 3.550 8.554 1.00 94.19 93 ALA A N 1
ATOM 713 C CA . ALA A 1 93 ? -15.288 2.621 9.292 1.00 94.19 93 ALA A CA 1
ATOM 714 C C . ALA A 1 93 ? -16.103 1.655 10.166 1.00 94.19 93 ALA A C 1
ATOM 716 O O . ALA A 1 93 ? -15.819 0.459 10.177 1.00 94.19 93 ALA A O 1
ATOM 717 N N . ALA A 1 94 ? -17.163 2.135 10.830 1.00 93.81 94 ALA A N 1
ATOM 718 C CA . ALA A 1 94 ? -18.067 1.274 11.599 1.00 93.81 94 ALA A CA 1
ATOM 719 C C . ALA A 1 94 ? -18.775 0.237 10.710 1.00 93.81 94 ALA A C 1
ATOM 721 O O . ALA A 1 94 ? -18.810 -0.945 11.053 1.00 93.81 94 ALA A O 1
ATOM 722 N N . LYS A 1 95 ? -19.265 0.644 9.531 1.00 94.31 95 LYS A N 1
ATOM 723 C CA . LYS A 1 95 ? -19.883 -0.279 8.565 1.00 94.31 95 LYS A CA 1
ATOM 724 C C . LYS A 1 95 ? -18.892 -1.340 8.066 1.00 94.31 95 LYS A C 1
ATOM 726 O O . LYS A 1 95 ? -19.240 -2.517 8.013 1.00 94.31 95 LYS A O 1
ATOM 731 N N . LEU A 1 96 ? -17.660 -0.948 7.738 1.00 95.38 96 LEU A N 1
ATOM 732 C CA . LEU A 1 96 ? -16.599 -1.874 7.319 1.00 95.38 96 LEU A CA 1
ATOM 733 C C . LEU A 1 96 ? -16.215 -2.853 8.442 1.00 95.38 96 LEU A C 1
ATOM 735 O O . LEU A 1 96 ? -16.099 -4.051 8.199 1.00 95.38 96 LEU A O 1
ATOM 739 N N . ALA A 1 97 ? -16.084 -2.371 9.680 1.00 95.75 97 ALA A N 1
ATOM 740 C CA . ALA A 1 97 ? -15.802 -3.195 10.858 1.00 95.75 97 ALA A CA 1
ATOM 741 C C . ALA A 1 97 ? -16.901 -4.230 11.151 1.00 95.75 97 ALA A C 1
ATOM 743 O O . ALA A 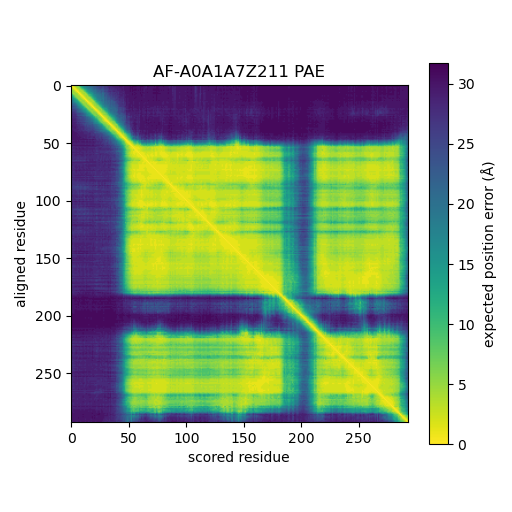1 97 ? -16.607 -5.374 11.503 1.00 95.75 97 ALA A O 1
ATOM 744 N N . GLN A 1 98 ? -18.169 -3.855 10.965 1.00 94.12 98 GLN A N 1
ATOM 745 C CA . GLN A 1 98 ? -19.308 -4.764 11.106 1.00 94.12 98 GLN A CA 1
ATOM 746 C C . GLN A 1 98 ? -19.337 -5.838 10.009 1.00 94.12 98 GLN A C 1
ATOM 748 O O . GLN A 1 98 ? -19.510 -7.010 10.331 1.00 94.12 98 GLN A O 1
ATOM 753 N N . VAL A 1 99 ? -19.162 -5.451 8.738 1.00 95.19 99 VAL A N 1
ATOM 754 C CA . VAL A 1 99 ? -19.299 -6.352 7.577 1.00 95.19 99 VAL A CA 1
ATOM 755 C C . VAL A 1 99 ? -18.090 -7.274 7.401 1.00 95.19 99 VAL A C 1
ATOM 757 O O . VAL A 1 99 ? -18.261 -8.460 7.145 1.00 95.19 99 VAL A O 1
ATOM 760 N N . GLU A 1 100 ? -16.870 -6.753 7.537 1.00 95.12 100 GLU A N 1
ATOM 761 C CA . GLU A 1 100 ? -15.636 -7.523 7.319 1.00 95.12 100 GLU A CA 1
ATOM 762 C C . GLU A 1 100 ? -15.024 -8.095 8.609 1.00 95.12 100 GLU A C 1
ATOM 764 O O . GLU A 1 100 ? -13.994 -8.767 8.548 1.00 95.12 100 GLU A O 1
ATOM 769 N N . GLY A 1 101 ? -15.599 -7.801 9.779 1.00 94.25 101 GLY A N 1
ATOM 770 C CA . GLY A 1 101 ? -15.035 -8.200 11.073 1.00 94.25 101 GLY A CA 1
ATOM 771 C C . GLY A 1 101 ? -13.752 -7.451 11.462 1.00 94.25 101 GLY A C 1
ATOM 772 O O . GLY A 1 101 ? -13.022 -7.918 12.332 1.00 94.25 101 GLY A O 1
ATOM 773 N N . ARG A 1 102 ? -13.459 -6.307 10.827 1.00 96.62 102 ARG A N 1
ATOM 774 C CA . ARG A 1 102 ? -12.259 -5.497 11.107 1.00 96.62 102 ARG A CA 1
ATOM 775 C C . ARG A 1 102 ? -12.330 -4.807 12.469 1.00 96.62 102 ARG A C 1
ATOM 777 O O . ARG A 1 102 ? -13.408 -4.441 12.935 1.00 96.62 102 ARG A O 1
ATOM 784 N N . VAL A 1 103 ? -11.166 -4.543 13.055 1.00 97.44 103 VAL A N 1
ATOM 785 C CA . VAL A 1 103 ? -11.020 -3.683 14.237 1.00 97.44 103 VAL A CA 1
ATOM 786 C C . VAL A 1 103 ? -10.814 -2.226 13.813 1.00 97.44 103 VAL A C 1
ATOM 788 O O . VAL A 1 103 ? -10.020 -1.936 12.919 1.00 97.44 103 VAL A O 1
ATOM 791 N N . ILE A 1 104 ? -11.524 -1.292 14.442 1.00 97.56 104 ILE A N 1
ATOM 792 C CA . ILE A 1 104 ? -11.386 0.143 14.171 1.00 97.56 104 ILE A CA 1
ATOM 793 C C . ILE A 1 104 ? -10.170 0.698 14.918 1.00 97.56 104 ILE A C 1
ATOM 795 O O . ILE A 1 104 ? -10.060 0.529 16.131 1.00 97.56 104 ILE A O 1
ATOM 799 N N . LEU A 1 105 ? -9.303 1.416 14.206 1.00 97.38 105 LEU A N 1
ATOM 800 C CA . LEU A 1 105 ? -8.273 2.285 14.771 1.00 97.38 105 LEU A CA 1
ATOM 801 C C . LEU A 1 105 ? -8.700 3.736 14.546 1.00 97.38 105 LEU A C 1
ATOM 803 O O . LEU A 1 105 ? -8.945 4.142 13.407 1.00 97.38 105 LEU A O 1
ATOM 807 N N . THR A 1 106 ? -8.799 4.513 15.622 1.00 95.25 106 THR A N 1
ATOM 808 C CA . THR A 1 106 ? -9.258 5.909 15.569 1.00 95.25 106 THR A CA 1
ATOM 809 C C . THR A 1 106 ? -8.561 6.771 16.619 1.00 95.25 106 THR A C 1
ATOM 811 O O . THR A 1 106 ? -8.035 6.248 17.604 1.00 95.25 106 THR A O 1
ATOM 814 N N . CYS A 1 107 ? -8.518 8.089 16.418 1.00 92.00 107 CYS A N 1
ATOM 815 C CA . CYS A 1 107 ? -7.971 9.023 17.403 1.00 92.00 107 CYS A CA 1
ATOM 816 C C . CYS A 1 107 ? -8.925 10.210 17.641 1.00 92.00 107 CYS A C 1
ATOM 818 O O . CYS A 1 107 ? -9.608 10.688 16.734 1.00 92.00 107 CYS A O 1
ATOM 820 N N . GLY A 1 108 ? -8.990 10.692 18.885 1.00 88.88 108 GLY A N 1
ATOM 821 C CA . GLY A 1 108 ? -9.813 11.844 19.263 1.00 88.88 10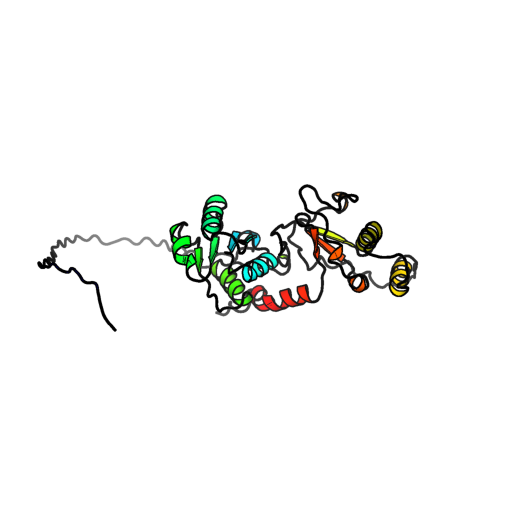8 GLY A CA 1
ATOM 822 C C . GLY A 1 108 ? -11.322 11.562 19.361 1.00 88.88 108 GLY A C 1
ATOM 823 O O . GLY A 1 108 ? -11.757 10.495 19.792 1.00 88.88 108 GLY A O 1
ATOM 824 N N . GLN A 1 109 ? -12.135 12.564 19.011 1.00 89.06 109 GLN A N 1
ATOM 825 C CA . GLN A 1 109 ? -13.590 12.578 19.250 1.00 89.06 109 GLN A CA 1
ATOM 826 C C . GLN A 1 109 ? -14.401 11.437 18.590 1.00 89.06 109 GLN A C 1
ATOM 828 O O . GLN A 1 109 ? -15.343 10.963 19.231 1.00 89.06 109 GLN A O 1
ATOM 833 N N . PRO A 1 110 ? -14.079 10.940 17.373 1.00 90.38 110 PRO A N 1
ATOM 834 C CA . PRO A 1 110 ? -14.853 9.868 16.737 1.00 90.38 110 PRO A CA 1
ATOM 835 C C . PRO A 1 110 ? -14.919 8.563 17.545 1.00 90.38 110 PRO A C 1
ATOM 837 O O . PRO A 1 110 ? -15.881 7.808 17.393 1.00 90.38 110 PRO A O 1
ATOM 840 N N . TYR A 1 111 ? -13.950 8.306 18.435 1.00 93.06 111 TYR A N 1
ATOM 841 C CA . TYR A 1 111 ? -13.839 7.059 19.197 1.00 93.06 111 TYR A CA 1
ATOM 842 C C . TYR A 1 111 ? -15.127 6.650 19.922 1.00 93.06 111 TYR A C 1
ATOM 844 O O . TYR A 1 111 ? -15.539 5.495 19.823 1.00 93.06 111 TYR A O 1
ATOM 852 N N . GLN A 1 112 ? -15.796 7.577 20.616 1.00 91.88 112 GLN A N 1
ATOM 853 C CA . GLN A 1 112 ? -17.000 7.257 21.396 1.00 91.88 112 GLN A CA 1
ATOM 854 C C . GLN A 1 112 ? -18.153 6.791 20.492 1.00 91.88 112 GLN A C 1
ATOM 856 O O . GLN A 1 112 ? -18.801 5.781 20.772 1.00 91.88 112 GLN A O 1
ATOM 861 N N . THR A 1 113 ? -18.353 7.489 19.372 1.00 92.56 113 THR A N 1
ATOM 862 C CA . THR A 1 113 ? -19.379 7.190 18.363 1.00 92.56 113 THR A CA 1
ATOM 863 C C . THR A 1 113 ? -19.076 5.909 17.589 1.00 92.56 113 THR A C 1
ATOM 865 O O . THR A 1 113 ? -19.996 5.195 17.199 1.00 92.56 113 THR A O 1
ATOM 868 N N . LEU A 1 114 ? -17.801 5.596 17.346 1.00 92.81 114 LEU A N 1
ATOM 869 C CA . LEU A 1 114 ? -17.398 4.370 16.654 1.00 92.81 114 LEU A CA 1
ATOM 870 C C . LEU A 1 114 ? -17.482 3.151 17.577 1.00 92.81 114 LEU A C 1
ATOM 872 O O . LEU A 1 114 ? -18.023 2.124 17.173 1.00 92.81 114 LEU A O 1
ATOM 876 N N . ARG A 1 115 ? -17.029 3.279 18.832 1.00 94.19 115 ARG A N 1
ATOM 877 C CA . ARG A 1 115 ? -17.094 2.214 19.843 1.00 94.19 115 ARG A CA 1
ATOM 878 C C . ARG A 1 115 ? -18.529 1.761 20.112 1.00 94.19 115 ARG A C 1
ATOM 880 O O . ARG A 1 115 ? -18.748 0.565 20.233 1.00 94.19 115 ARG A O 1
ATOM 887 N N . SER A 1 116 ? -19.504 2.671 20.171 1.00 93.06 116 SER A N 1
ATOM 888 C CA . SER A 1 116 ? -20.913 2.304 20.406 1.00 93.06 116 SER A CA 1
ATOM 889 C C . SER A 1 116 ? -21.577 1.561 19.238 1.00 93.06 116 SER A C 1
ATOM 891 O O . SER A 1 116 ? -22.625 0.947 19.427 1.00 93.06 116 SER A O 1
ATOM 893 N N . GLN A 1 117 ? -20.977 1.589 18.043 1.00 92.81 117 GLN A N 1
ATOM 894 C CA . GLN A 1 117 ? -21.465 0.885 16.852 1.00 92.81 117 GLN A CA 1
ATOM 895 C C . GLN A 1 117 ? -20.817 -0.495 16.648 1.00 92.81 117 GLN A C 1
ATOM 897 O O . GLN A 1 117 ? -21.221 -1.220 15.738 1.00 92.81 117 GLN A O 1
ATOM 902 N N . VAL A 1 118 ? -19.822 -0.884 17.451 1.00 92.50 118 VAL A N 1
ATOM 903 C CA . VAL A 1 118 ? -19.136 -2.182 17.328 1.00 92.50 118 VAL A CA 1
ATOM 904 C C . VAL A 1 118 ? -19.098 -2.934 18.657 1.00 92.50 118 VAL A C 1
ATOM 906 O O . VAL A 1 118 ? -19.374 -2.384 19.716 1.00 92.50 118 VAL A O 1
ATOM 909 N N . GLY A 1 119 ? -18.780 -4.229 18.592 1.00 88.88 119 GLY A N 1
ATOM 910 C CA . GLY A 1 119 ? -18.598 -5.039 19.799 1.00 88.88 119 GLY A CA 1
ATOM 911 C C . GLY A 1 119 ? -17.368 -4.616 20.608 1.00 88.88 119 GLY A C 1
ATOM 912 O O . GLY A 1 119 ? -16.460 -3.962 20.090 1.00 88.88 119 GLY A O 1
ATOM 913 N N . GLU A 1 120 ? -17.320 -5.041 21.868 1.00 88.81 120 GLU A N 1
ATOM 914 C CA . GLU A 1 120 ? -16.143 -4.874 22.721 1.00 88.81 120 GLU A CA 1
ATOM 915 C C . GLU A 1 120 ? -14.875 -5.454 22.062 1.00 88.81 120 GLU A C 1
ATOM 917 O O . GLU A 1 120 ? -14.945 -6.377 21.249 1.00 88.81 120 GLU A O 1
ATOM 922 N N . GLY A 1 121 ? -13.720 -4.835 22.322 1.00 88.50 121 GLY A N 1
ATOM 923 C CA . GLY A 1 121 ? -12.445 -5.171 21.675 1.00 88.50 121 GLY A CA 1
ATOM 924 C C . GLY A 1 121 ? -12.309 -4.761 20.197 1.00 88.50 121 GLY A C 1
ATOM 925 O O . GLY A 1 121 ? -11.200 -4.783 19.672 1.00 88.50 121 GLY A O 1
ATOM 926 N N . ARG A 1 122 ? -13.382 -4.333 19.508 1.00 93.06 122 ARG A N 1
ATOM 927 C CA . ARG A 1 122 ? -13.342 -3.987 18.066 1.00 93.06 122 ARG A CA 1
ATOM 928 C C . ARG A 1 122 ? -13.137 -2.502 17.743 1.00 93.06 122 ARG A C 1
ATOM 930 O O . ARG A 1 122 ? -13.274 -2.107 16.586 1.00 93.06 122 ARG A O 1
ATOM 937 N N . CYS A 1 123 ? -12.772 -1.680 18.724 1.00 95.81 123 CYS A N 1
ATOM 938 C CA . CYS A 1 123 ? -12.396 -0.278 18.520 1.00 95.81 123 CYS A CA 1
ATOM 939 C C . CYS A 1 123 ? -11.285 0.122 19.499 1.00 95.81 123 CYS A C 1
ATOM 941 O O . CYS A 1 123 ? -11.476 0.012 20.710 1.00 95.81 123 CYS A O 1
ATOM 943 N N . LEU A 1 124 ? -10.156 0.607 18.980 1.00 96.25 124 LEU A N 1
ATOM 944 C CA . LEU A 1 124 ? -9.004 1.075 19.750 1.00 96.25 124 LEU A CA 1
ATOM 945 C C . LEU A 1 124 ? -8.797 2.578 19.519 1.00 96.25 124 LEU A C 1
ATOM 947 O O . LEU A 1 124 ? -8.625 3.024 18.382 1.00 96.25 124 LEU A O 1
ATOM 951 N N . SER A 1 125 ? -8.784 3.345 20.613 1.00 95.44 125 SER A N 1
ATOM 952 C CA . SER A 1 125 ? -8.372 4.750 20.597 1.00 95.44 125 SER A CA 1
ATOM 953 C C . SER A 1 125 ? -6.856 4.856 20.706 1.00 95.44 125 SER A C 1
ATOM 955 O O . SER A 1 125 ? -6.255 4.257 21.599 1.00 95.44 125 SER A O 1
ATOM 957 N N . LEU A 1 126 ? -6.258 5.682 19.856 1.00 95.00 126 LEU A N 1
ATOM 958 C CA . LEU A 1 126 ? -4.844 6.051 19.912 1.00 95.00 126 LEU A CA 1
ATOM 959 C C . LEU A 1 126 ? -4.688 7.530 20.283 1.00 95.00 126 LEU A C 1
ATOM 961 O O . LEU A 1 126 ? -5.638 8.311 20.173 1.00 95.00 126 LEU A O 1
ATOM 965 N N . ASP A 1 127 ? -3.498 7.909 20.741 1.00 91.94 127 ASP A N 1
ATOM 966 C CA . ASP A 1 127 ? -3.168 9.304 21.025 1.00 91.94 127 ASP A CA 1
ATOM 967 C C . ASP A 1 127 ? -2.763 10.003 19.718 1.00 91.94 127 ASP A C 1
ATOM 969 O O . ASP A 1 127 ? -1.828 9.578 19.039 1.00 91.94 127 ASP A O 1
ATOM 973 N N . CYS A 1 128 ? -3.469 11.073 19.342 1.00 85.69 128 CYS A N 1
ATOM 974 C CA . CYS A 1 128 ? -3.173 11.826 18.120 1.00 85.69 128 CYS A CA 1
ATOM 975 C C . CYS A 1 128 ? -1.828 12.590 18.179 1.00 85.69 128 CYS A C 1
ATOM 977 O O . CYS A 1 128 ? -1.394 13.110 17.153 1.00 85.69 128 CYS A O 1
ATOM 979 N N . SER A 1 129 ? -1.199 12.714 19.356 1.00 89.44 129 SER A N 1
ATOM 980 C CA . SER A 1 129 ? 0.102 13.374 19.547 1.00 89.44 129 SER A CA 1
ATOM 981 C C . SER A 1 129 ? 1.305 12.431 19.398 1.00 89.44 129 SER A C 1
ATOM 983 O O . SER A 1 129 ? 2.415 12.895 19.125 1.00 89.44 129 SER A O 1
ATOM 985 N N . GLU A 1 130 ? 1.095 11.114 19.520 1.00 90.12 130 GLU A N 1
ATOM 986 C CA . GLU A 1 130 ? 2.106 10.091 19.227 1.00 90.12 130 GLU A CA 1
ATOM 987 C C . GLU A 1 130 ? 2.464 10.098 17.730 1.00 90.12 130 GLU A C 1
ATOM 989 O O . GLU A 1 130 ? 1.616 10.323 16.861 1.00 90.12 130 GLU A O 1
ATOM 994 N N . LYS A 1 131 ? 3.724 9.800 17.385 1.00 91.06 131 LYS A N 1
ATOM 995 C CA . LYS A 1 131 ? 4.099 9.638 15.973 1.00 91.06 131 LYS A CA 1
ATOM 996 C C . LYS A 1 131 ? 3.524 8.324 15.450 1.00 91.06 131 LYS A C 1
ATOM 998 O O . LYS A 1 131 ? 3.420 7.338 16.173 1.00 91.06 131 LYS A O 1
ATOM 1003 N N . ALA A 1 132 ? 3.264 8.265 14.146 1.00 90.44 132 ALA A N 1
ATOM 1004 C CA . ALA A 1 132 ? 2.703 7.074 13.504 1.00 90.44 132 ALA A CA 1
ATOM 1005 C C . ALA A 1 132 ? 3.550 5.786 13.671 1.00 90.44 132 ALA A C 1
ATOM 1007 O O . ALA A 1 132 ? 2.991 4.695 13.590 1.00 90.44 132 ALA A O 1
ATOM 1008 N N . LYS A 1 133 ? 4.868 5.891 13.942 1.00 88.19 133 LYS A N 1
ATOM 1009 C CA . LYS A 1 133 ? 5.695 4.746 14.379 1.00 88.19 133 LYS A CA 1
ATOM 1010 C C . LYS A 1 133 ? 5.202 4.223 15.730 1.00 88.19 133 LYS A C 1
ATOM 1012 O O . LYS A 1 133 ? 4.888 3.046 15.847 1.00 88.19 133 LYS A O 1
ATOM 1017 N N . ASP A 1 134 ? 5.142 5.094 16.729 1.00 90.19 134 ASP A N 1
ATOM 1018 C CA . ASP A 1 134 ? 4.872 4.744 18.126 1.00 90.19 134 ASP A CA 1
ATOM 1019 C C . ASP A 1 134 ? 3.438 4.207 18.273 1.00 90.1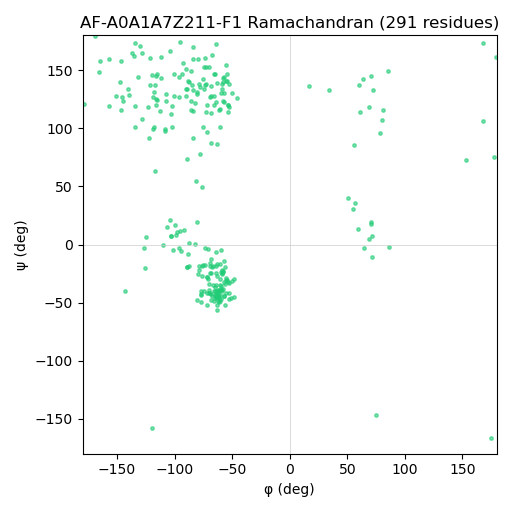9 134 ASP A C 1
ATOM 1021 O O . ASP A 1 134 ? 3.216 3.163 18.888 1.00 90.19 134 ASP A O 1
ATOM 1025 N N . GLN A 1 135 ? 2.492 4.826 17.556 1.00 93.69 135 GLN A N 1
ATOM 1026 C CA . GLN A 1 135 ? 1.136 4.310 17.356 1.00 93.69 135 GLN A CA 1
ATOM 1027 C C . GLN A 1 135 ? 1.131 2.888 16.761 1.00 93.69 135 GLN A C 1
ATOM 1029 O O . GLN A 1 135 ? 0.360 2.042 17.210 1.00 93.69 135 GLN A O 1
ATOM 1034 N N . ALA A 1 136 ? 1.992 2.585 15.778 1.00 93.00 136 ALA A N 1
ATOM 1035 C CA . ALA A 1 136 ? 2.084 1.244 15.196 1.00 93.00 136 ALA A CA 1
ATOM 1036 C C . ALA A 1 136 ? 2.630 0.224 16.205 1.00 93.00 136 ALA A C 1
ATOM 1038 O O . ALA A 1 136 ? 2.042 -0.845 16.350 1.00 93.00 136 ALA A O 1
ATOM 1039 N N . VAL A 1 137 ? 3.682 0.566 16.964 1.00 90.62 137 VAL A N 1
ATOM 1040 C CA . VAL A 1 137 ? 4.199 -0.289 18.054 1.00 90.62 137 VAL A CA 1
ATOM 1041 C C . VAL A 1 137 ? 3.095 -0.590 19.073 1.00 90.62 137 VAL A C 1
ATOM 1043 O O . VAL A 1 137 ? 2.916 -1.739 19.479 1.00 90.62 137 VAL A O 1
ATOM 1046 N N . ARG A 1 138 ? 2.319 0.431 19.453 1.00 92.56 138 ARG A N 1
ATOM 1047 C CA . ARG A 1 138 ? 1.200 0.322 20.396 1.00 92.56 138 ARG A CA 1
ATOM 1048 C C . ARG A 1 138 ? 0.087 -0.595 19.886 1.00 92.56 138 ARG A C 1
ATOM 1050 O O . ARG A 1 138 ? -0.382 -1.437 20.645 1.00 92.56 138 ARG A O 1
ATOM 1057 N N . VAL A 1 139 ? -0.303 -0.472 18.614 1.00 94.62 139 VAL A N 1
ATOM 1058 C CA . VAL A 1 139 ? -1.290 -1.357 17.968 1.00 94.62 139 VAL A CA 1
ATOM 1059 C C . VAL A 1 139 ? -0.801 -2.806 17.952 1.00 94.62 139 VAL A C 1
ATOM 1061 O O . VAL A 1 139 ? -1.537 -3.696 18.370 1.00 94.62 139 VAL A O 1
ATOM 1064 N N . LEU A 1 140 ? 0.438 -3.047 17.515 1.00 93.12 140 LEU A N 1
ATOM 1065 C CA . LEU A 1 140 ? 0.991 -4.400 17.402 1.00 93.12 140 LEU A CA 1
ATOM 1066 C C . LEU A 1 140 ? 1.077 -5.086 18.771 1.00 93.12 140 LEU A C 1
ATOM 1068 O O . LEU A 1 140 ? 0.585 -6.201 18.917 1.00 93.12 140 LEU A O 1
ATOM 1072 N N . ARG A 1 141 ? 1.585 -4.389 19.798 1.00 90.75 141 ARG A N 1
ATOM 1073 C CA . ARG A 1 141 ? 1.605 -4.892 21.183 1.00 90.75 141 ARG A CA 1
ATOM 1074 C C . ARG A 1 141 ? 0.201 -5.175 21.724 1.00 90.75 141 ARG A C 1
ATOM 1076 O O . ARG A 1 141 ? -0.006 -6.212 22.341 1.00 90.75 141 ARG A O 1
ATOM 1083 N N . HIS A 1 142 ? -0.770 -4.292 21.477 1.00 92.94 142 HIS A N 1
ATOM 1084 C CA . HIS A 1 142 ? -2.139 -4.455 21.983 1.00 92.94 142 HIS A CA 1
ATOM 1085 C C . HIS A 1 142 ? -2.853 -5.695 21.417 1.00 92.94 142 HIS A C 1
ATOM 1087 O O . HIS A 1 142 ? -3.614 -6.334 22.137 1.00 92.94 142 HIS A O 1
ATOM 1093 N N . PHE A 1 143 ? -2.591 -6.054 20.157 1.00 93.44 143 PHE A N 1
ATOM 1094 C CA . PHE A 1 143 ? -3.160 -7.246 19.512 1.00 93.44 143 PHE A CA 1
ATOM 1095 C C . PHE A 1 143 ? -2.216 -8.466 19.518 1.00 93.44 143 PHE A C 1
ATOM 1097 O O . PHE A 1 143 ? -2.500 -9.443 18.832 1.00 93.44 143 PHE A O 1
ATOM 1104 N N . ASN A 1 144 ? -1.110 -8.420 20.275 1.00 92.25 144 ASN A N 1
ATOM 1105 C CA . ASN A 1 144 ? -0.070 -9.459 20.326 1.00 92.25 144 ASN A CA 1
ATOM 1106 C C . ASN A 1 144 ? 0.452 -9.889 18.935 1.00 92.25 144 ASN A C 1
ATOM 1108 O O . ASN A 1 144 ? 0.661 -11.072 18.661 1.00 92.25 144 ASN A O 1
ATOM 1112 N N . ILE A 1 145 ? 0.629 -8.918 18.034 1.00 92.50 145 ILE A N 1
ATOM 1113 C CA . ILE A 1 145 ? 1.149 -9.143 16.683 1.00 92.50 145 ILE A CA 1
ATOM 1114 C C . ILE A 1 145 ? 2.667 -9.012 16.685 1.00 92.50 145 ILE A C 1
ATOM 1116 O O . ILE A 1 145 ? 3.196 -7.972 17.083 1.00 92.50 145 ILE A O 1
ATOM 1120 N N . GLN A 1 146 ? 3.359 -10.018 16.153 1.00 89.75 146 GLN A N 1
ATOM 1121 C CA . GLN A 1 146 ? 4.806 -9.974 15.935 1.00 89.75 146 GLN A CA 1
ATOM 1122 C C . GLN A 1 146 ? 5.122 -10.098 14.438 1.00 89.75 146 GLN A C 1
ATOM 1124 O O . GLN A 1 146 ? 5.081 -11.198 13.888 1.00 89.75 146 GLN A O 1
ATOM 1129 N N . PRO A 1 147 ? 5.426 -8.978 13.754 1.00 89.06 147 PRO A N 1
ATOM 1130 C CA . PRO A 1 147 ? 5.969 -9.015 12.404 1.00 89.06 147 PRO A CA 1
ATOM 1131 C C . PRO A 1 147 ? 7.365 -9.643 12.390 1.00 89.06 147 PRO A C 1
ATOM 1133 O O . PRO A 1 147 ? 8.169 -9.435 13.297 1.00 89.06 147 PRO A O 1
ATOM 1136 N N . THR A 1 148 ? 7.679 -10.343 11.310 1.00 87.38 148 THR A N 1
ATOM 1137 C CA . THR A 1 148 ? 9.020 -10.816 10.959 1.00 87.38 148 THR A CA 1
ATOM 1138 C C . THR A 1 148 ? 9.611 -9.940 9.844 1.00 87.38 148 THR A C 1
ATOM 1140 O O . THR A 1 148 ? 8.874 -9.211 9.173 1.00 87.38 148 THR A O 1
ATOM 1143 N N . PRO A 1 149 ? 10.923 -10.024 9.551 1.00 85.00 149 PRO A N 1
ATOM 1144 C CA . PRO A 1 149 ? 11.496 -9.358 8.381 1.00 85.00 149 PRO A CA 1
ATOM 1145 C C . PRO A 1 149 ? 10.811 -9.732 7.054 1.00 85.00 149 PRO A C 1
ATOM 1147 O O . PRO A 1 149 ? 10.711 -8.885 6.174 1.00 85.00 149 PRO A O 1
ATOM 1150 N N . GLY A 1 150 ? 10.280 -10.955 6.919 1.00 86.88 150 GLY A N 1
ATOM 1151 C CA . GLY A 1 150 ? 9.576 -11.402 5.709 1.00 86.88 150 GLY A CA 1
ATOM 1152 C C . GLY A 1 150 ? 8.173 -10.808 5.524 1.00 86.88 150 GLY A C 1
ATOM 1153 O O . GLY A 1 150 ? 7.648 -10.810 4.409 1.00 86.88 150 GLY A O 1
ATOM 1154 N N . ASP A 1 151 ? 7.575 -10.268 6.591 1.00 90.06 151 ASP A N 1
ATOM 1155 C CA . ASP A 1 151 ? 6.304 -9.536 6.528 1.00 90.06 151 ASP A CA 1
ATOM 1156 C C . ASP A 1 151 ? 6.475 -8.122 5.963 1.00 90.06 151 ASP A C 1
ATOM 1158 O O . ASP A 1 151 ? 5.500 -7.502 5.519 1.00 90.06 151 ASP A O 1
ATOM 1162 N N . ILE A 1 152 ? 7.706 -7.601 5.955 1.00 89.62 152 ILE A N 1
ATOM 1163 C CA . ILE A 1 152 ? 8.002 -6.231 5.547 1.00 89.62 152 ILE A CA 1
ATOM 1164 C C . ILE A 1 152 ? 7.705 -6.058 4.051 1.00 89.62 152 ILE A C 1
ATOM 1166 O O . ILE A 1 152 ? 8.261 -6.736 3.190 1.00 89.62 152 ILE A O 1
ATOM 1170 N N . PHE A 1 153 ? 6.790 -5.135 3.751 1.00 91.25 153 PHE A N 1
ATOM 1171 C CA . PHE A 1 153 ? 6.172 -4.895 2.441 1.00 91.25 153 PHE A CA 1
ATOM 1172 C C . PHE A 1 153 ? 5.399 -6.070 1.823 1.00 91.25 153 PHE A C 1
ATOM 1174 O O . PHE A 1 153 ? 4.959 -5.958 0.677 1.00 91.25 153 PHE A O 1
ATOM 1181 N N . SER A 1 154 ? 5.099 -7.133 2.582 1.00 93.00 154 SER A N 1
ATOM 1182 C CA . SER A 1 154 ? 4.204 -8.215 2.127 1.00 93.00 154 SER A CA 1
ATOM 1183 C C . SER A 1 154 ? 2.817 -7.712 1.687 1.00 93.00 154 SER A C 1
ATOM 1185 O O . SER A 1 154 ? 2.142 -8.367 0.893 1.00 93.00 154 SER A O 1
ATOM 1187 N N . ARG A 1 155 ? 2.421 -6.502 2.120 1.00 94.81 155 ARG A N 1
ATOM 1188 C CA . ARG A 1 155 ? 1.298 -5.724 1.580 1.00 94.81 155 ARG A CA 1
ATOM 1189 C C . ARG A 1 155 ? 1.721 -4.368 1.025 1.00 94.81 155 ARG A C 1
ATOM 1191 O O . ARG A 1 155 ? 2.569 -3.660 1.566 1.00 94.81 155 ARG A O 1
ATOM 1198 N N . CYS A 1 156 ? 1.028 -3.957 -0.030 1.00 94.56 156 CYS A N 1
ATOM 1199 C CA . CYS A 1 156 ? 1.209 -2.677 -0.692 1.00 94.56 156 CYS A CA 1
ATOM 1200 C C . CYS A 1 156 ? 0.745 -1.525 0.207 1.00 94.56 156 CYS A C 1
ATOM 1202 O O . CYS A 1 156 ? -0.456 -1.322 0.404 1.00 94.56 156 CYS A O 1
ATOM 1204 N N . GLN A 1 157 ? 1.683 -0.687 0.658 1.00 93.69 157 GLN A N 1
ATOM 1205 C CA . GLN A 1 157 ? 1.398 0.516 1.455 1.00 93.69 157 GLN A CA 1
ATOM 1206 C C . GLN A 1 157 ? 0.312 1.427 0.844 1.00 93.69 157 GLN A C 1
ATOM 1208 O O . GLN A 1 157 ? -0.460 2.054 1.572 1.00 93.69 157 GLN A O 1
ATOM 1213 N N . ALA A 1 158 ? 0.205 1.472 -0.490 1.00 94.44 158 ALA A N 1
ATOM 1214 C CA . ALA A 1 158 ? -0.769 2.299 -1.199 1.00 94.44 158 ALA A CA 1
ATOM 1215 C C . ALA A 1 158 ? -2.174 1.672 -1.255 1.00 94.44 158 ALA A C 1
ATOM 1217 O O . ALA A 1 158 ? -3.148 2.354 -0.945 1.00 94.44 158 ALA A O 1
ATOM 1218 N N . CYS A 1 159 ? -2.297 0.388 -1.614 1.00 95.44 159 CYS A N 1
ATOM 1219 C CA . CYS A 1 159 ? -3.595 -0.228 -1.932 1.00 95.44 159 CYS A CA 1
ATOM 1220 C C . CYS A 1 159 ? -3.953 -1.493 -1.130 1.00 95.44 159 CYS A C 1
ATOM 1222 O O . CYS A 1 159 ? -4.960 -2.127 -1.447 1.00 95.44 159 CYS A O 1
ATOM 1224 N N . ASN A 1 160 ? -3.159 -1.871 -0.122 1.00 96.44 160 ASN A N 1
ATOM 1225 C CA . ASN A 1 160 ? -3.356 -3.035 0.758 1.00 96.44 160 ASN A CA 1
ATOM 1226 C C . ASN A 1 160 ? -3.285 -4.430 0.093 1.00 96.44 160 ASN A C 1
ATOM 1228 O O . ASN A 1 160 ? -3.380 -5.446 0.782 1.00 96.44 160 ASN A O 1
ATOM 1232 N N . SER A 1 161 ? -3.111 -4.494 -1.231 1.00 95.38 161 SER A N 1
ATOM 1233 C CA . SER A 1 161 ? -2.910 -5.757 -1.946 1.00 95.38 161 SER A CA 1
ATOM 1234 C C . SER A 1 161 ? -1.626 -6.442 -1.494 1.00 95.38 161 SER A C 1
ATOM 1236 O O . SER A 1 161 ? -0.599 -5.798 -1.312 1.00 95.38 161 SER A O 1
ATOM 1238 N N . ASP A 1 162 ? -1.715 -7.749 -1.337 1.00 94.69 162 ASP A N 1
ATOM 1239 C CA . ASP A 1 162 ? -0.666 -8.699 -0.982 1.00 94.69 162 ASP A CA 1
ATOM 1240 C C . ASP A 1 162 ? -0.115 -9.449 -2.208 1.00 94.69 162 ASP A C 1
ATOM 1242 O O . ASP A 1 162 ? 0.505 -10.498 -2.055 1.00 94.69 162 ASP A O 1
ATOM 1246 N N . GLN A 1 163 ? -0.368 -8.947 -3.425 1.00 94.56 163 GLN A N 1
ATOM 1247 C CA . GLN A 1 163 ? 0.152 -9.530 -4.660 1.00 94.56 163 GLN A CA 1
ATOM 1248 C C . GLN A 1 163 ? 1.075 -8.562 -5.406 1.00 94.56 163 GLN A C 1
ATOM 1250 O O . GLN A 1 163 ? 0.732 -7.398 -5.658 1.00 94.56 163 GLN A O 1
ATOM 1255 N N . TYR A 1 164 ? 2.234 -9.087 -5.794 1.00 94.88 164 TYR A N 1
ATOM 1256 C CA . TYR A 1 164 ? 3.278 -8.379 -6.523 1.00 94.88 164 TYR A CA 1
ATOM 1257 C C . TYR A 1 164 ? 3.817 -9.227 -7.676 1.00 94.88 164 TYR A C 1
ATOM 1259 O O . TYR A 1 164 ? 3.648 -10.442 -7.699 1.00 94.88 164 TYR A O 1
ATOM 1267 N N . VAL A 1 165 ? 4.488 -8.580 -8.620 1.00 94.62 165 VAL A N 1
ATOM 1268 C CA . VAL A 1 165 ? 5.358 -9.207 -9.619 1.00 94.62 165 VAL A CA 1
ATOM 1269 C C . VAL A 1 165 ? 6.788 -8.715 -9.405 1.00 94.62 165 VAL A C 1
ATOM 1271 O O . VAL A 1 165 ? 6.990 -7.550 -9.046 1.00 94.62 165 VAL A O 1
ATOM 1274 N N . GLU A 1 166 ? 7.764 -9.585 -9.634 1.00 94.12 166 GLU A N 1
ATOM 1275 C CA . GLU A 1 166 ? 9.175 -9.213 -9.738 1.00 94.12 166 GLU A CA 1
ATOM 1276 C C . GLU A 1 166 ? 9.510 -8.882 -11.196 1.00 94.12 166 GLU A C 1
ATOM 1278 O O . GLU A 1 166 ? 9.118 -9.605 -12.112 1.00 94.12 166 GLU A O 1
ATOM 1283 N N . ILE A 1 167 ? 10.216 -7.775 -11.417 1.00 94.06 167 ILE A N 1
ATOM 1284 C CA . ILE A 1 167 ? 10.657 -7.320 -12.737 1.00 94.06 167 ILE A CA 1
ATOM 1285 C C . ILE A 1 167 ? 12.164 -7.041 -12.658 1.00 94.06 167 ILE A C 1
ATOM 1287 O O . ILE A 1 167 ? 12.568 -6.061 -12.018 1.00 94.06 167 ILE A O 1
ATOM 1291 N N . PRO A 1 168 ? 13.012 -7.882 -13.276 1.00 94.75 168 PRO A N 1
ATOM 1292 C CA . PRO A 1 168 ? 14.441 -7.624 -13.413 1.00 94.75 168 PRO A CA 1
ATOM 1293 C C . PRO A 1 168 ? 14.729 -6.281 -14.095 1.00 94.75 168 PRO A C 1
ATOM 1295 O O . PRO A 1 168 ? 13.938 -5.784 -14.900 1.00 94.75 168 PRO A O 1
ATOM 1298 N N . ARG A 1 169 ? 15.904 -5.703 -13.821 1.00 94.62 169 ARG A N 1
ATOM 1299 C CA . ARG A 1 169 ? 16.369 -4.446 -14.433 1.00 94.62 169 ARG A CA 1
ATOM 1300 C C . ARG A 1 169 ? 16.221 -4.429 -15.958 1.00 94.62 169 ARG A C 1
ATOM 1302 O O . ARG A 1 169 ? 15.751 -3.428 -16.489 1.00 94.62 169 ARG A O 1
ATOM 1309 N N . ALA A 1 170 ? 16.602 -5.508 -16.646 1.00 94.19 170 ALA A N 1
ATOM 1310 C CA . ALA A 1 170 ? 16.528 -5.601 -18.106 1.00 94.19 170 ALA A CA 1
ATOM 1311 C C . ALA A 1 170 ? 15.084 -5.451 -18.624 1.00 94.19 170 ALA A C 1
ATOM 1313 O O . ALA A 1 170 ? 14.818 -4.600 -19.474 1.00 94.19 170 ALA A O 1
ATOM 1314 N N . ASP A 1 171 ? 14.136 -6.185 -18.033 1.00 94.44 171 ASP A N 1
ATOM 1315 C CA . ASP A 1 171 ? 12.711 -6.087 -18.370 1.00 94.44 171 ASP A CA 1
ATOM 1316 C C . ASP A 1 171 ? 12.148 -4.693 -18.051 1.00 94.44 171 ASP A C 1
ATOM 1318 O O . ASP A 1 171 ? 11.403 -4.125 -18.849 1.00 94.44 171 ASP A O 1
ATOM 1322 N N . MET A 1 172 ? 12.541 -4.093 -16.921 1.00 95.38 172 MET A N 1
ATOM 1323 C CA . MET A 1 172 ? 12.134 -2.730 -16.558 1.00 95.38 172 MET A CA 1
ATOM 1324 C C . MET A 1 172 ? 12.658 -1.686 -17.560 1.00 95.38 172 MET A C 1
ATOM 1326 O O . MET A 1 172 ? 11.913 -0.783 -17.942 1.00 95.38 172 MET A O 1
ATOM 1330 N N . ILE A 1 173 ? 13.906 -1.814 -18.030 1.00 94.75 173 ILE A N 1
ATOM 1331 C CA . ILE A 1 173 ? 14.466 -0.962 -19.093 1.00 94.75 173 ILE A CA 1
ATOM 1332 C C . ILE A 1 173 ? 13.659 -1.128 -20.386 1.00 94.75 173 ILE A C 1
ATOM 1334 O O . ILE A 1 173 ? 13.278 -0.122 -20.988 1.00 94.75 173 ILE A O 1
ATOM 1338 N N . GLY A 1 174 ? 13.352 -2.367 -20.786 1.00 93.50 174 GLY A N 1
ATOM 1339 C CA . GLY A 1 174 ? 12.525 -2.661 -21.959 1.00 93.50 174 GLY A CA 1
ATOM 1340 C C . GLY A 1 174 ? 11.154 -1.983 -21.884 1.00 93.50 174 GLY A C 1
ATOM 1341 O O . GLY A 1 174 ? 10.801 -1.206 -22.767 1.00 93.50 174 GLY A O 1
ATOM 1342 N N . LEU A 1 175 ? 10.430 -2.178 -20.779 1.00 93.50 175 LEU A N 1
ATOM 1343 C CA . LEU A 1 175 ? 9.119 -1.565 -20.532 1.00 93.50 175 LEU A CA 1
ATOM 1344 C C . LEU A 1 175 ? 9.160 -0.026 -20.541 1.00 93.50 175 LEU A C 1
ATOM 1346 O O . LEU A 1 175 ? 8.238 0.621 -21.043 1.00 93.50 175 LEU A O 1
ATOM 1350 N N . LEU A 1 176 ? 10.222 0.579 -19.999 1.00 93.62 176 LEU A N 1
ATOM 1351 C CA . LEU A 1 176 ? 10.410 2.031 -20.008 1.00 93.62 176 LEU A CA 1
ATOM 1352 C C . LEU A 1 176 ? 10.717 2.571 -21.415 1.00 93.62 176 LEU A C 1
ATOM 1354 O O . LEU A 1 176 ? 10.185 3.624 -21.775 1.00 93.62 176 LEU A O 1
ATOM 1358 N N . LYS A 1 177 ? 11.519 1.859 -22.220 1.00 92.50 177 LYS A N 1
ATOM 1359 C CA . LYS A 1 177 ? 11.768 2.193 -23.634 1.00 92.50 177 LYS A CA 1
ATOM 1360 C C . LYS A 1 177 ? 10.498 2.050 -24.479 1.00 92.50 177 LYS A C 1
ATOM 1362 O O . LYS A 1 177 ? 10.123 2.996 -25.165 1.00 92.50 177 LYS A O 1
ATOM 1367 N N . GLU A 1 178 ? 9.778 0.929 -24.363 1.00 90.69 178 GLU A N 1
ATOM 1368 C CA . GLU A 1 178 ? 8.531 0.647 -25.102 1.00 90.69 178 GLU A CA 1
ATOM 1369 C C . GLU A 1 178 ? 7.448 1.729 -24.913 1.00 90.69 178 GLU A C 1
ATOM 1371 O O . GLU A 1 178 ? 6.622 1.940 -25.802 1.00 90.69 178 GLU A O 1
ATOM 1376 N N . LYS A 1 179 ? 7.430 2.426 -23.766 1.00 90.00 179 LYS A N 1
ATOM 1377 C CA . LYS A 1 179 ? 6.493 3.533 -23.486 1.00 90.00 179 LYS A CA 1
ATOM 1378 C C . LYS A 1 179 ? 7.109 4.935 -23.601 1.00 90.00 179 LYS A C 1
ATOM 1380 O O . LYS A 1 179 ? 6.445 5.907 -23.251 1.00 90.00 179 LYS A O 1
ATOM 1385 N N . GLY A 1 180 ? 8.348 5.059 -24.080 1.00 89.06 180 GLY A N 1
ATOM 1386 C CA . GLY A 1 180 ? 9.015 6.349 -24.294 1.00 89.06 180 GLY A CA 1
ATOM 1387 C C . GLY A 1 180 ? 9.421 7.098 -23.017 1.00 89.06 180 GLY A C 1
ATOM 1388 O O . GLY A 1 180 ? 9.645 8.306 -23.068 1.00 89.06 180 GLY A O 1
ATOM 1389 N N . TYR A 1 181 ? 9.525 6.412 -21.873 1.00 87.12 181 TYR A N 1
ATOM 1390 C CA . TYR A 1 181 ? 10.079 6.981 -20.634 1.00 87.12 181 TYR A CA 1
ATOM 1391 C C . TYR A 1 181 ? 11.615 7.020 -20.632 1.00 87.12 181 TYR A C 1
ATOM 1393 O O . TYR A 1 181 ? 12.212 7.772 -19.862 1.00 87.12 181 TYR A O 1
ATOM 1401 N N . LEU A 1 182 ? 12.250 6.233 -21.503 1.00 86.44 182 LEU A N 1
ATOM 1402 C CA . LEU A 1 182 ? 13.667 6.325 -21.846 1.00 86.44 182 LEU A CA 1
ATOM 1403 C C . LEU A 1 182 ? 13.787 6.670 -23.332 1.00 86.44 182 LEU A C 1
ATOM 1405 O O . LEU A 1 182 ? 13.066 6.113 -24.156 1.00 86.44 182 LEU A O 1
ATOM 1409 N N . GLN A 1 183 ? 14.703 7.578 -23.662 1.00 78.12 183 GLN A N 1
ATOM 1410 C CA . GLN A 1 183 ? 15.084 7.875 -25.043 1.00 78.12 183 GLN A CA 1
ATOM 1411 C C . GLN A 1 183 ? 16.298 7.018 -25.417 1.00 78.12 183 GLN A C 1
ATOM 1413 O O . GLN A 1 183 ? 17.166 6.796 -24.575 1.00 78.12 183 GLN A O 1
ATOM 1418 N N . ASP A 1 184 ? 16.412 6.604 -26.681 1.00 62.03 184 ASP A N 1
ATOM 1419 C CA . ASP A 1 184 ? 17.603 5.891 -27.178 1.00 62.03 184 ASP A CA 1
ATOM 1420 C C . ASP A 1 184 ? 18.853 6.791 -27.294 1.00 62.03 184 ASP A C 1
ATOM 1422 O O . ASP A 1 184 ? 19.942 6.316 -27.600 1.00 62.03 184 ASP A O 1
ATOM 1426 N N . SER A 1 185 ? 18.734 8.096 -27.019 1.00 47.97 185 SER A N 1
ATOM 1427 C CA . SER A 1 185 ? 19.877 9.009 -26.992 1.00 47.97 185 SER A CA 1
ATOM 1428 C C . SER A 1 185 ? 20.605 8.977 -25.645 1.00 47.97 185 SER A C 1
ATOM 1430 O O . SER A 1 185 ? 20.339 9.788 -24.759 1.00 47.97 185 SER A O 1
ATOM 1432 N N . THR A 1 186 ? 21.615 8.113 -25.565 1.00 45.75 186 THR A N 1
ATOM 1433 C CA . THR A 1 186 ? 22.872 8.360 -24.834 1.00 45.75 186 THR A CA 1
ATOM 1434 C C . THR A 1 186 ? 22.769 8.735 -23.345 1.00 45.75 186 THR A C 1
ATOM 1436 O O . THR A 1 186 ? 22.960 9.892 -22.967 1.00 45.75 186 THR A O 1
ATOM 1439 N N . ASP A 1 187 ? 22.697 7.722 -22.482 1.00 47.00 187 ASP A N 1
ATOM 1440 C CA . ASP A 1 187 ? 23.678 7.650 -21.392 1.00 47.00 187 ASP A CA 1
ATOM 1441 C C . ASP A 1 187 ? 24.638 6.488 -21.713 1.00 47.00 187 ASP A C 1
ATOM 1443 O O . ASP A 1 187 ? 24.282 5.329 -21.474 1.00 47.00 187 ASP A O 1
ATOM 1447 N N . PRO A 1 188 ? 25.842 6.756 -22.265 1.00 49.62 188 PRO A N 1
ATOM 1448 C CA . PRO A 1 188 ? 26.798 5.707 -22.625 1.00 49.62 188 PRO A CA 1
ATOM 1449 C C . PRO A 1 188 ? 27.306 4.920 -21.407 1.00 49.62 188 PRO A C 1
ATOM 1451 O O . PRO A 1 188 ? 28.006 3.924 -21.570 1.00 49.62 188 PRO A O 1
ATOM 1454 N N . THR A 1 189 ? 26.956 5.335 -20.185 1.00 53.16 189 THR A N 1
ATOM 1455 C CA . THR A 1 189 ? 27.187 4.561 -18.964 1.00 53.16 189 THR A CA 1
ATOM 1456 C C . THR A 1 189 ? 26.256 3.346 -18.884 1.00 53.16 189 THR A C 1
ATOM 1458 O O . THR A 1 189 ? 26.707 2.268 -18.510 1.00 53.16 189 THR A O 1
ATOM 1461 N N . LEU A 1 190 ? 24.972 3.478 -19.248 1.00 52.19 190 LEU A N 1
ATOM 1462 C CA . LEU A 1 190 ? 23.976 2.414 -19.048 1.00 52.19 190 LEU A CA 1
ATOM 1463 C C . LEU A 1 190 ? 24.098 1.289 -20.090 1.00 52.19 190 LEU A C 1
ATOM 1465 O O . LEU A 1 190 ? 24.005 0.113 -19.739 1.00 52.19 190 LEU A O 1
ATOM 1469 N N . GLU A 1 191 ? 24.355 1.637 -21.354 1.00 50.25 191 GLU A N 1
ATOM 1470 C CA . GLU A 1 191 ? 24.544 0.649 -22.431 1.00 50.25 191 GLU A CA 1
ATOM 1471 C C . GLU A 1 191 ? 25.797 -0.205 -22.207 1.00 50.25 191 GLU A C 1
ATOM 1473 O O . GLU A 1 191 ? 25.780 -1.413 -22.441 1.00 50.25 191 GLU A O 1
ATOM 1478 N N . LYS A 1 192 ? 26.860 0.404 -21.667 1.00 49.12 192 LYS A N 1
ATOM 1479 C CA . LYS A 1 192 ? 28.128 -0.274 -21.386 1.00 49.12 192 LYS A CA 1
ATOM 1480 C C . LYS A 1 192 ? 28.003 -1.327 -20.282 1.00 49.12 192 LYS A C 1
ATOM 1482 O O . LYS A 1 192 ? 28.629 -2.373 -20.390 1.00 49.12 192 LYS A O 1
ATOM 1487 N N . PHE A 1 193 ? 27.162 -1.090 -19.271 1.00 48.84 193 PHE A N 1
ATOM 1488 C CA . PHE A 1 193 ? 26.872 -2.088 -18.233 1.00 48.84 193 PHE A CA 1
ATOM 1489 C C . PHE A 1 193 ? 26.036 -3.262 -18.756 1.00 48.84 193 PHE A C 1
ATOM 1491 O O . PHE A 1 193 ? 26.344 -4.403 -18.429 1.00 48.84 193 PHE A O 1
ATOM 1498 N N . CYS A 1 194 ? 25.019 -3.009 -19.589 1.00 44.09 194 CYS A N 1
ATOM 1499 C CA . CYS A 1 194 ? 24.194 -4.092 -20.142 1.00 44.09 194 CYS A CA 1
ATOM 1500 C C . CYS A 1 194 ? 25.012 -5.013 -21.066 1.00 44.09 194 CYS A C 1
ATOM 1502 O O . CYS A 1 194 ? 24.876 -6.226 -20.991 1.00 44.09 194 CYS A O 1
ATOM 1504 N N . GLN A 1 195 ? 25.911 -4.449 -21.880 1.00 44.72 195 GLN A N 1
ATOM 1505 C CA . GLN A 1 195 ? 26.786 -5.233 -22.763 1.00 44.72 195 GLN A CA 1
ATOM 1506 C C . GLN A 1 195 ? 27.868 -6.017 -21.999 1.00 44.72 195 GLN A C 1
ATOM 1508 O O . GLN A 1 195 ? 28.268 -7.089 -22.444 1.00 44.72 195 GLN A O 1
ATOM 1513 N N . GLN A 1 196 ? 28.326 -5.520 -20.842 1.00 44.56 196 GLN A N 1
ATOM 1514 C CA . GLN A 1 196 ? 29.317 -6.214 -20.008 1.00 44.56 196 GLN A CA 1
ATOM 1515 C C . GLN A 1 196 ? 28.761 -7.454 -19.292 1.00 44.56 196 GLN A C 1
ATOM 1517 O O . GLN A 1 196 ? 29.518 -8.388 -19.053 1.00 44.56 196 GLN A O 1
ATOM 1522 N N . GLU A 1 197 ? 27.461 -7.504 -18.982 1.00 46.59 197 GLU A N 1
ATOM 1523 C CA . GLU A 1 197 ? 26.830 -8.713 -18.423 1.00 46.59 197 GLU A CA 1
ATOM 1524 C C . GLU A 1 197 ? 26.598 -9.817 -19.475 1.00 46.59 197 GLU A C 1
ATOM 1526 O O . GLU A 1 197 ? 26.418 -10.974 -19.104 1.00 46.59 197 GLU A O 1
ATOM 1531 N N . GLU A 1 198 ? 26.632 -9.494 -20.775 1.00 44.78 198 GLU A N 1
ATOM 1532 C CA . GLU A 1 198 ? 26.341 -10.440 -21.868 1.00 44.78 198 GLU A CA 1
ATOM 1533 C C . GLU A 1 198 ? 27.587 -11.003 -22.593 1.00 44.78 198 GLU A C 1
ATOM 1535 O O . GLU A 1 198 ? 27.422 -11.850 -23.472 1.00 44.78 198 GLU A O 1
ATOM 1540 N N . GLN A 1 199 ? 28.820 -10.560 -22.280 1.00 38.44 199 GLN A N 1
ATOM 1541 C CA . GLN A 1 199 ? 30.003 -10.845 -23.127 1.00 38.44 199 GLN A CA 1
ATOM 1542 C C . GLN A 1 199 ? 31.247 -11.492 -22.488 1.00 38.44 199 GLN A C 1
ATOM 1544 O O . GLN A 1 199 ? 32.155 -11.832 -23.244 1.00 38.44 199 GLN A O 1
ATOM 1549 N N . GLU A 1 200 ? 31.310 -11.746 -21.177 1.00 31.23 200 GLU A N 1
ATOM 1550 C CA . GLU A 1 200 ? 32.506 -12.349 -20.546 1.00 31.23 200 GLU A CA 1
ATOM 1551 C C . GLU A 1 200 ? 32.293 -13.814 -20.102 1.00 31.23 200 GLU A C 1
ATOM 1553 O O . GLU A 1 200 ? 31.781 -14.064 -19.008 1.00 31.23 200 GLU A O 1
ATOM 1558 N N . PRO A 1 201 ? 32.717 -14.808 -20.906 1.00 39.16 201 PRO A N 1
ATOM 1559 C CA . PRO A 1 201 ? 32.975 -16.166 -20.448 1.00 39.16 201 PRO A CA 1
ATOM 1560 C C . PRO A 1 201 ? 34.439 -16.283 -19.983 1.00 39.16 201 PRO A C 1
ATOM 1562 O O . PRO A 1 201 ? 35.261 -16.870 -20.687 1.00 39.16 201 PRO A O 1
ATOM 1565 N N . ASP A 1 202 ? 34.775 -15.712 -18.820 1.00 31.25 202 ASP A N 1
ATOM 1566 C CA . ASP A 1 202 ? 36.123 -15.829 -18.235 1.00 31.25 202 ASP A CA 1
ATOM 1567 C C . ASP A 1 202 ? 36.186 -16.887 -17.117 1.00 31.25 202 ASP A C 1
ATOM 1569 O O . ASP A 1 202 ? 35.409 -16.878 -16.155 1.00 31.25 202 ASP A O 1
ATOM 1573 N N . ASP A 1 203 ? 37.141 -17.807 -17.250 1.00 40.28 203 ASP A N 1
ATOM 1574 C CA . ASP A 1 203 ? 37.375 -18.944 -16.357 1.00 40.28 203 ASP A CA 1
ATOM 1575 C C . ASP A 1 203 ? 38.092 -18.493 -15.070 1.00 40.28 203 ASP A C 1
ATOM 1577 O O . ASP A 1 203 ? 39.286 -18.722 -14.870 1.00 40.28 203 ASP A O 1
ATOM 1581 N N . THR A 1 204 ? 37.357 -17.888 -14.134 1.00 34.00 204 THR A N 1
ATOM 1582 C CA . THR A 1 204 ? 37.828 -17.733 -12.747 1.00 34.00 204 THR A CA 1
ATOM 1583 C C . THR A 1 204 ? 36.732 -18.103 -11.753 1.00 34.00 204 THR A C 1
ATOM 1585 O O . THR A 1 204 ? 35.685 -17.460 -11.699 1.00 34.00 204 THR A O 1
ATOM 1588 N N . LEU A 1 205 ? 36.9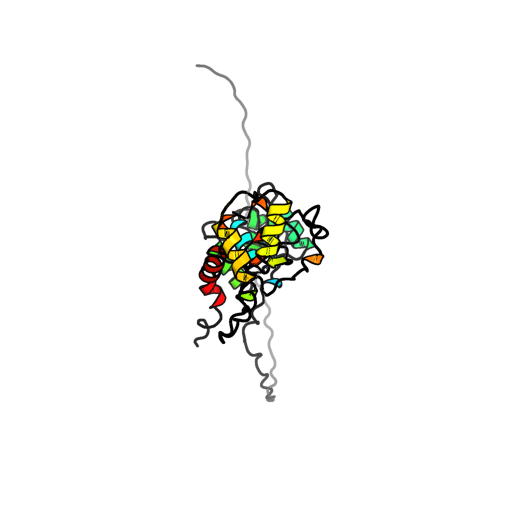90 -19.117 -10.909 1.00 43.50 205 LEU A N 1
ATOM 1589 C CA . LEU A 1 205 ? 36.078 -19.550 -9.843 1.00 43.50 205 LEU A CA 1
ATOM 1590 C C . LEU A 1 205 ? 35.862 -18.445 -8.794 1.00 43.50 205 LEU A C 1
ATOM 1592 O O . LEU A 1 205 ? 36.482 -18.432 -7.731 1.00 43.50 205 LEU A O 1
ATOM 1596 N N . THR A 1 206 ? 34.898 -17.573 -9.060 1.00 31.27 206 THR A N 1
ATOM 1597 C CA . THR A 1 206 ? 34.168 -16.837 -8.030 1.00 31.27 206 THR A CA 1
ATOM 1598 C C . THR A 1 206 ? 32.819 -17.534 -7.892 1.00 31.27 206 THR A C 1
ATOM 1600 O O . THR A 1 206 ? 32.104 -17.625 -8.892 1.00 31.27 206 THR A O 1
ATOM 1603 N N . PRO A 1 207 ? 32.447 -18.085 -6.720 1.00 35.53 207 PRO A N 1
ATOM 1604 C CA . PRO A 1 207 ? 31.151 -18.729 -6.579 1.00 35.53 207 PRO A CA 1
ATOM 1605 C C . PRO A 1 207 ? 30.074 -17.678 -6.827 1.00 35.53 207 PRO A C 1
ATOM 1607 O O . PRO A 1 207 ? 29.977 -16.701 -6.082 1.00 35.53 207 PRO A O 1
ATOM 1610 N N . ALA A 1 208 ? 29.296 -17.870 -7.894 1.00 33.62 208 ALA A N 1
ATOM 1611 C CA . ALA A 1 208 ? 28.159 -17.022 -8.196 1.00 33.62 208 ALA A CA 1
ATOM 1612 C C . ALA A 1 208 ? 27.270 -16.979 -6.952 1.00 33.62 208 ALA A C 1
ATOM 1614 O O . ALA A 1 208 ? 26.737 -18.008 -6.528 1.00 33.62 208 ALA A O 1
ATOM 1615 N N . LEU A 1 209 ? 27.163 -15.794 -6.347 1.00 34.72 209 LEU A N 1
ATOM 1616 C CA . LEU A 1 209 ? 26.259 -15.551 -5.237 1.00 34.72 209 LEU A CA 1
ATOM 1617 C C . LEU A 1 209 ? 24.850 -15.832 -5.749 1.00 34.72 209 LEU A C 1
ATOM 1619 O O . LEU A 1 209 ? 24.255 -15.012 -6.448 1.00 34.72 209 LEU A O 1
ATOM 1623 N N . THR A 1 210 ? 24.332 -17.013 -5.406 1.00 33.72 210 THR A N 1
ATOM 1624 C CA . THR A 1 210 ? 22.904 -17.307 -5.474 1.00 33.72 210 THR A CA 1
ATOM 1625 C C . THR A 1 210 ? 22.182 -16.121 -4.850 1.00 33.72 210 THR A C 1
ATOM 1627 O O . THR A 1 210 ? 22.540 -15.777 -3.716 1.00 33.72 210 THR A O 1
ATOM 1630 N N . PRO A 1 211 ? 21.220 -15.479 -5.537 1.00 40.41 211 PRO A N 1
ATOM 1631 C CA . PRO A 1 211 ? 20.472 -14.388 -4.938 1.00 40.41 211 PRO A CA 1
ATOM 1632 C C . PRO A 1 211 ? 19.906 -14.873 -3.605 1.00 40.41 211 PRO A C 1
ATOM 1634 O O . PRO A 1 211 ? 19.160 -15.857 -3.578 1.00 40.41 211 PRO A O 1
ATOM 1637 N N . GLU A 1 212 ? 20.302 -14.236 -2.498 1.00 47.00 212 GLU A N 1
ATOM 1638 C CA . GLU A 1 212 ? 19.639 -14.503 -1.225 1.00 47.00 212 GLU A CA 1
ATOM 1639 C C . GLU A 1 212 ? 18.137 -14.249 -1.420 1.00 47.00 212 GLU A C 1
ATOM 1641 O O . GLU A 1 212 ? 17.772 -13.311 -2.140 1.00 47.00 212 GLU A O 1
ATOM 1646 N N . PRO A 1 213 ? 17.257 -15.079 -0.828 1.00 47.84 213 PRO A N 1
ATOM 1647 C CA . PRO A 1 213 ? 15.819 -14.931 -1.008 1.00 47.84 213 PRO A CA 1
ATOM 1648 C C . PRO A 1 213 ? 15.392 -13.491 -0.678 1.00 47.84 213 PRO A C 1
ATOM 1650 O O . PRO A 1 213 ? 15.900 -12.916 0.292 1.00 47.84 213 PRO A O 1
ATOM 1653 N N . PRO A 1 214 ? 14.491 -12.888 -1.477 1.00 53.03 214 PRO A N 1
ATOM 1654 C CA . PRO A 1 214 ? 14.261 -11.451 -1.454 1.00 53.03 214 PRO A CA 1
ATOM 1655 C C . PRO A 1 214 ? 13.871 -10.982 -0.053 1.00 53.03 214 PRO A C 1
ATOM 1657 O O . PRO A 1 214 ? 12.880 -11.422 0.531 1.00 53.03 214 PRO A O 1
ATOM 1660 N N . ARG A 1 215 ? 14.654 -10.043 0.490 1.00 65.75 215 ARG A N 1
ATOM 1661 C CA . ARG A 1 215 ? 14.418 -9.456 1.822 1.00 65.75 215 ARG A CA 1
ATOM 1662 C C . ARG A 1 215 ? 13.131 -8.623 1.858 1.00 65.75 215 ARG A C 1
ATOM 1664 O O . ARG A 1 215 ? 12.606 -8.333 2.929 1.00 65.75 215 ARG A O 1
ATOM 1671 N N . TYR A 1 216 ? 12.637 -8.236 0.683 1.00 68.00 216 TYR A N 1
ATOM 1672 C CA . TYR A 1 216 ? 11.430 -7.455 0.458 1.00 68.00 216 TYR A CA 1
ATOM 1673 C C . TYR A 1 216 ? 10.239 -8.375 0.155 1.00 68.00 216 TYR A C 1
ATOM 1675 O O . TYR A 1 216 ? 10.298 -9.176 -0.771 1.00 68.00 216 TYR A O 1
ATOM 1683 N N . ALA A 1 217 ? 9.132 -8.221 0.888 1.00 73.38 217 ALA A N 1
ATOM 1684 C CA . ALA A 1 217 ? 7.851 -8.880 0.613 1.00 73.38 217 ALA A CA 1
ATOM 1685 C C . ALA A 1 217 ? 7.896 -10.423 0.499 1.00 73.38 217 ALA A C 1
ATOM 1687 O O . ALA A 1 217 ? 7.063 -11.009 -0.192 1.00 73.38 217 ALA A O 1
ATOM 1688 N N . ALA A 1 218 ? 8.813 -11.090 1.211 1.00 80.56 218 ALA A N 1
ATOM 1689 C CA . ALA A 1 218 ? 9.005 -12.545 1.146 1.00 80.56 218 ALA A CA 1
ATOM 1690 C C . ALA A 1 218 ? 7.719 -13.361 1.402 1.00 80.56 218 ALA A C 1
ATOM 1692 O O . ALA A 1 218 ? 7.544 -14.428 0.819 1.00 80.56 218 ALA A O 1
ATOM 1693 N N . GLN A 1 219 ? 6.805 -12.855 2.241 1.00 83.69 219 GLN A N 1
ATOM 1694 C CA . GLN A 1 219 ? 5.508 -13.484 2.533 1.00 83.69 219 GLN A CA 1
ATOM 1695 C C . GLN A 1 219 ? 4.341 -13.028 1.623 1.00 83.69 219 GLN A C 1
ATOM 1697 O O . GLN A 1 219 ? 3.177 -13.275 1.944 1.00 83.69 219 GLN A O 1
ATOM 1702 N N . CYS A 1 220 ? 4.593 -12.328 0.512 1.00 87.12 220 CYS A N 1
ATOM 1703 C CA . CYS A 1 220 ? 3.530 -11.930 -0.421 1.00 87.12 220 CYS A CA 1
ATOM 1704 C C . CYS A 1 220 ? 3.181 -13.033 -1.440 1.00 87.12 220 CYS A C 1
ATOM 1706 O O . CYS A 1 220 ? 3.881 -14.037 -1.581 1.00 87.12 220 CYS A O 1
ATOM 1708 N N . ARG A 1 221 ? 2.087 -12.845 -2.189 1.00 91.69 221 ARG A N 1
ATOM 1709 C CA . ARG A 1 221 ? 1.787 -13.669 -3.366 1.00 91.69 221 ARG A CA 1
ATOM 1710 C C . ARG A 1 221 ? 2.517 -13.122 -4.587 1.00 91.69 221 ARG A C 1
ATOM 1712 O O . ARG A 1 221 ? 2.165 -12.058 -5.097 1.00 91.69 221 ARG A O 1
ATOM 1719 N N . TRP A 1 222 ? 3.451 -13.894 -5.120 1.00 92.69 222 TRP A N 1
ATOM 1720 C CA . TRP A 1 222 ? 4.116 -13.566 -6.377 1.00 92.69 222 TRP A CA 1
ATOM 1721 C C . TRP A 1 222 ? 3.260 -13.959 -7.589 1.00 92.69 222 TRP A C 1
ATOM 1723 O O . TRP A 1 222 ? 2.720 -15.062 -7.671 1.00 92.69 222 TRP A O 1
ATOM 1733 N N . ALA A 1 223 ? 3.109 -13.029 -8.528 1.00 93.12 223 ALA A N 1
ATOM 1734 C CA . ALA A 1 223 ? 2.507 -13.231 -9.837 1.00 93.12 223 ALA A CA 1
ATOM 1735 C C . ALA A 1 223 ? 3.602 -13.381 -10.900 1.00 93.12 223 ALA A C 1
ATOM 1737 O O . ALA A 1 223 ? 4.644 -12.736 -10.824 1.00 93.12 223 ALA A O 1
ATOM 1738 N N . SER A 1 224 ? 3.346 -14.197 -11.924 1.00 93.00 224 SER A N 1
ATOM 1739 C CA . SER A 1 224 ? 4.241 -14.301 -13.080 1.00 93.00 224 SER A CA 1
ATOM 1740 C C . SER A 1 224 ? 4.148 -13.052 -13.960 1.00 93.00 224 SER A C 1
ATOM 1742 O O . SER A 1 224 ? 3.045 -12.591 -14.267 1.00 93.00 224 SER A O 1
ATOM 1744 N N . LEU A 1 225 ? 5.295 -12.565 -14.442 1.00 90.62 225 LEU A N 1
ATOM 1745 C CA . LEU A 1 225 ? 5.377 -11.480 -15.424 1.00 90.62 225 LEU A CA 1
ATOM 1746 C C . LEU A 1 225 ? 4.648 -11.811 -16.740 1.00 90.62 225 LEU A C 1
ATOM 1748 O O . LEU A 1 225 ? 4.141 -10.908 -17.398 1.00 90.62 225 LEU A O 1
ATOM 1752 N N . SER A 1 226 ? 4.476 -13.094 -17.079 1.00 90.31 226 SER A N 1
ATOM 1753 C CA . SER A 1 226 ? 3.663 -13.538 -18.223 1.00 90.31 226 SER A CA 1
ATOM 1754 C C . SER A 1 226 ? 2.173 -13.180 -18.101 1.00 90.31 226 SER A C 1
ATOM 1756 O O . SER A 1 226 ? 1.453 -13.228 -19.093 1.00 90.31 226 SER A O 1
ATOM 1758 N N . GLY A 1 227 ? 1.694 -12.834 -16.899 1.00 89.12 227 GLY A N 1
ATOM 1759 C CA . GLY A 1 227 ? 0.331 -12.346 -16.659 1.00 89.12 227 GLY A CA 1
ATOM 1760 C C . GLY A 1 227 ? 0.126 -10.852 -16.945 1.00 89.12 227 GLY A C 1
ATOM 1761 O O . GLY A 1 227 ? -0.976 -10.350 -16.725 1.00 89.12 227 GLY A O 1
ATOM 1762 N N . LEU A 1 228 ? 1.167 -10.139 -17.386 1.00 91.62 228 LEU A N 1
ATOM 1763 C CA . LEU A 1 228 ? 1.114 -8.727 -17.756 1.00 91.62 228 LEU A CA 1
ATOM 1764 C C . LEU A 1 228 ? 0.675 -8.554 -19.217 1.00 91.62 228 LEU A C 1
ATOM 1766 O O . LEU A 1 228 ? 1.358 -9.011 -20.135 1.00 91.62 228 LEU A O 1
ATOM 1770 N N . ASP A 1 229 ? -0.392 -7.792 -19.452 1.00 92.25 229 ASP A N 1
ATOM 1771 C CA . ASP A 1 229 ? -0.673 -7.259 -20.788 1.00 92.25 229 ASP A CA 1
ATOM 1772 C C . ASP A 1 229 ? 0.329 -6.132 -21.102 1.00 92.25 229 ASP A C 1
ATOM 1774 O O . ASP A 1 229 ? 0.328 -5.083 -20.455 1.00 92.25 229 ASP A O 1
ATOM 1778 N N . ARG A 1 230 ? 1.205 -6.339 -22.095 1.00 88.62 230 ARG A N 1
ATOM 1779 C CA . ARG A 1 230 ? 2.232 -5.359 -22.499 1.00 88.62 230 ARG A CA 1
ATOM 1780 C C . ARG A 1 230 ? 1.657 -4.105 -23.167 1.00 88.62 230 ARG A C 1
ATOM 1782 O O . ARG A 1 230 ? 2.279 -3.041 -23.120 1.00 88.62 230 ARG A O 1
ATOM 1789 N N . ASN A 1 231 ? 0.471 -4.180 -23.770 1.00 88.38 231 ASN A N 1
ATOM 1790 C CA . ASN A 1 231 ? -0.155 -3.033 -24.426 1.00 88.38 231 ASN A CA 1
ATOM 1791 C C . ASN A 1 231 ? -0.654 -2.035 -23.377 1.00 88.38 231 ASN A C 1
ATOM 1793 O O . ASN A 1 231 ? -0.277 -0.860 -23.415 1.00 88.38 231 ASN A O 1
ATOM 1797 N N . THR A 1 232 ? -1.437 -2.520 -22.412 1.00 91.88 232 THR A N 1
ATOM 1798 C CA . THR A 1 232 ? -2.065 -1.715 -21.348 1.00 91.88 232 THR A CA 1
ATOM 1799 C C . THR A 1 232 ? -1.185 -1.524 -20.109 1.00 91.88 232 THR A C 1
ATOM 1801 O O . THR A 1 232 ? -1.447 -0.626 -19.311 1.00 91.88 232 THR A O 1
ATOM 1804 N N . LEU A 1 233 ? -0.161 -2.366 -19.934 1.00 92.81 233 LEU A N 1
ATOM 1805 C CA . LEU A 1 233 ? 0.622 -2.529 -18.704 1.00 92.81 233 LEU A CA 1
ATOM 1806 C C . LEU A 1 233 ? -0.223 -2.893 -17.476 1.00 92.81 233 LEU A C 1
ATOM 1808 O O . LEU A 1 233 ? 0.068 -2.442 -16.369 1.00 92.81 233 LEU A O 1
ATOM 1812 N N . THR A 1 234 ? -1.271 -3.699 -17.650 1.00 94.12 234 THR A N 1
ATOM 1813 C CA . THR A 1 234 ? -2.150 -4.136 -16.553 1.00 94.12 234 THR A CA 1
ATOM 1814 C C . THR A 1 234 ? -2.019 -5.625 -16.263 1.00 94.12 234 THR A C 1
ATOM 1816 O O . THR A 1 234 ? -1.958 -6.438 -17.183 1.00 94.12 234 THR A O 1
ATOM 1819 N N . PHE A 1 235 ? -2.110 -5.984 -14.983 1.00 92.94 235 PHE A N 1
ATOM 1820 C CA . PHE A 1 235 ? -2.505 -7.330 -14.561 1.00 92.94 235 PHE A CA 1
ATOM 1821 C C . PHE A 1 235 ? -4.041 -7.458 -14.537 1.00 92.94 235 PHE A C 1
ATOM 1823 O O . PHE A 1 235 ? -4.730 -6.435 -14.451 1.00 92.94 235 PHE A O 1
ATOM 1830 N N . PRO A 1 236 ? -4.610 -8.679 -14.581 1.00 89.06 236 PRO A N 1
ATOM 1831 C CA . PRO A 1 236 ? -6.059 -8.888 -14.546 1.00 89.06 236 PRO A CA 1
ATOM 1832 C C . PRO A 1 236 ? -6.735 -8.207 -13.345 1.00 89.06 236 PRO A C 1
ATOM 1834 O O . PRO A 1 236 ? -6.414 -8.488 -12.193 1.00 89.06 236 PRO A O 1
ATOM 1837 N N . GLY A 1 237 ? -7.675 -7.294 -13.615 1.00 86.31 237 GLY A N 1
ATOM 1838 C CA . GLY A 1 237 ? -8.377 -6.508 -12.587 1.00 86.31 237 GLY A CA 1
ATOM 1839 C C . GLY A 1 237 ? -7.532 -5.425 -11.894 1.00 86.31 237 GLY A C 1
ATOM 1840 O O . GLY A 1 237 ? -7.991 -4.827 -10.919 1.00 86.31 237 GLY A O 1
ATOM 1841 N N . GLY A 1 238 ? -6.309 -5.179 -12.370 1.00 91.38 238 GLY A N 1
ATOM 1842 C CA . GLY A 1 238 ? -5.383 -4.179 -11.847 1.00 91.38 238 GLY A CA 1
ATOM 1843 C C . GLY A 1 238 ? -5.427 -2.833 -12.577 1.00 91.38 238 GLY A C 1
ATOM 1844 O O . GLY A 1 238 ? -6.089 -2.660 -13.598 1.00 91.38 238 GLY A O 1
ATOM 1845 N N . SER A 1 239 ? -4.677 -1.868 -12.045 1.00 93.50 239 SER A N 1
ATOM 1846 C CA . SER A 1 239 ? -4.378 -0.583 -12.697 1.00 93.50 239 SER A CA 1
ATOM 1847 C C . SER A 1 239 ? -3.057 -0.655 -13.484 1.00 93.50 239 SER A C 1
ATOM 1849 O O . SER A 1 239 ? -2.199 -1.462 -13.117 1.00 93.50 239 SER A O 1
ATOM 1851 N N . PRO A 1 240 ? -2.847 0.195 -14.512 1.00 95.19 240 PRO A N 1
ATOM 1852 C CA . PRO A 1 240 ? -1.598 0.224 -15.275 1.00 95.19 240 PRO A CA 1
ATOM 1853 C C . PRO A 1 240 ? -0.359 0.464 -14.406 1.00 95.19 240 PRO A C 1
ATOM 1855 O O . PRO A 1 240 ? -0.400 1.253 -13.455 1.00 95.19 240 PRO A O 1
ATOM 1858 N N . MET A 1 241 ? 0.760 -0.178 -14.752 1.00 95.50 241 MET A N 1
ATOM 1859 C CA . MET A 1 241 ? 2.032 0.013 -14.055 1.00 95.50 241 MET A CA 1
ATOM 1860 C C . MET A 1 241 ? 2.496 1.474 -14.120 1.00 95.50 241 MET A C 1
ATOM 1862 O O . MET A 1 241 ? 2.564 2.096 -15.180 1.00 95.50 241 MET A O 1
ATOM 1866 N N . GLN A 1 242 ? 2.852 2.025 -12.962 1.00 95.50 242 GLN A N 1
ATOM 1867 C CA . GLN A 1 242 ? 3.212 3.427 -12.759 1.00 95.50 242 GLN A CA 1
ATOM 1868 C C . GLN A 1 242 ? 4.677 3.680 -13.155 1.00 95.50 242 GLN A C 1
ATOM 1870 O O . GLN A 1 242 ? 5.464 4.178 -12.352 1.00 95.50 242 GLN A O 1
ATOM 1875 N N . LEU A 1 243 ? 5.058 3.322 -14.386 1.00 93.62 243 LEU A N 1
ATOM 1876 C CA . LEU A 1 243 ? 6.443 3.388 -14.877 1.00 93.62 243 LEU A CA 1
ATOM 1877 C C . LEU A 1 243 ? 7.064 4.790 -14.752 1.00 93.62 243 LEU A C 1
ATOM 1879 O O . LEU A 1 243 ? 8.227 4.919 -14.387 1.00 93.62 243 LEU A O 1
ATOM 1883 N N . HIS A 1 244 ? 6.259 5.843 -14.920 1.00 91.62 244 HIS A N 1
ATOM 1884 C CA . HIS A 1 244 ? 6.657 7.240 -14.694 1.00 91.62 244 HIS A CA 1
ATOM 1885 C C . HIS A 1 244 ? 7.191 7.538 -13.274 1.00 91.62 244 HIS A C 1
ATOM 1887 O O . HIS A 1 244 ? 7.761 8.603 -13.047 1.00 91.62 244 HIS A O 1
ATOM 1893 N N . THR A 1 245 ? 6.990 6.638 -12.302 1.00 93.00 245 THR A N 1
ATOM 1894 C CA . THR A 1 245 ? 7.511 6.767 -10.928 1.00 93.00 245 THR A CA 1
ATOM 1895 C C . THR A 1 245 ? 8.919 6.195 -10.743 1.00 93.00 245 THR A C 1
ATOM 1897 O O . THR A 1 245 ? 9.434 6.243 -9.626 1.00 93.00 245 THR A O 1
ATOM 1900 N N . VAL A 1 246 ? 9.548 5.679 -11.807 1.00 93.00 246 VAL A N 1
ATOM 1901 C CA . VAL A 1 246 ? 10.908 5.120 -11.803 1.00 93.00 246 VAL A CA 1
ATOM 1902 C C . VAL A 1 246 ? 11.895 6.128 -12.418 1.00 93.00 246 VAL A C 1
ATOM 1904 O O . VAL A 1 246 ? 11.966 6.243 -13.641 1.00 93.00 246 VAL A O 1
ATOM 1907 N N . PRO A 1 247 ? 12.680 6.870 -11.611 1.00 90.00 247 PRO A N 1
ATOM 1908 C CA . PRO A 1 247 ? 13.780 7.682 -12.124 1.00 90.00 247 PRO A CA 1
ATOM 1909 C C . PRO A 1 247 ? 14.794 6.842 -12.925 1.00 90.00 247 PRO A C 1
ATOM 1911 O O . PRO A 1 247 ? 15.297 5.852 -12.386 1.00 90.00 247 PRO A O 1
ATOM 1914 N N . PRO A 1 248 ? 15.189 7.259 -14.146 1.00 88.69 248 PRO A N 1
ATOM 1915 C CA . PRO A 1 248 ? 16.194 6.556 -14.952 1.00 88.69 248 PRO A CA 1
ATOM 1916 C C . PRO A 1 248 ? 17.519 6.291 -14.221 1.00 88.69 248 PRO A C 1
ATOM 1918 O O . PRO A 1 248 ? 18.142 5.250 -14.405 1.00 88.69 248 PRO A O 1
ATOM 1921 N N . THR A 1 249 ? 17.921 7.190 -13.319 1.00 88.75 249 THR A N 1
ATOM 1922 C CA . THR A 1 249 ? 19.149 7.071 -12.514 1.00 88.75 249 THR A CA 1
ATOM 1923 C C . THR A 1 249 ? 19.153 5.886 -11.541 1.00 88.75 249 THR A C 1
ATOM 1925 O O . THR A 1 249 ? 20.222 5.483 -11.084 1.00 88.75 249 THR A O 1
ATOM 1928 N N . LEU A 1 250 ? 17.993 5.301 -11.218 1.00 89.75 250 LEU A N 1
ATOM 1929 C CA . LEU A 1 250 ? 17.917 4.096 -10.385 1.00 89.75 250 LEU A CA 1
ATOM 1930 C C . LEU A 1 250 ? 18.293 2.827 -11.148 1.00 89.75 250 LEU A C 1
ATOM 1932 O O . LEU A 1 250 ? 18.786 1.887 -10.530 1.00 89.75 250 LEU A O 1
ATOM 1936 N N . LEU A 1 251 ? 18.106 2.802 -12.471 1.00 90.50 251 LEU A N 1
ATOM 1937 C CA . LEU A 1 251 ? 18.347 1.620 -13.307 1.00 90.50 251 LEU A CA 1
ATOM 1938 C C . LEU A 1 251 ? 19.813 1.165 -13.236 1.00 90.50 251 LEU A C 1
ATOM 1940 O O . LEU A 1 251 ? 20.087 -0.025 -13.292 1.00 90.50 251 LEU A O 1
ATOM 1944 N N . GLN A 1 252 ? 20.750 2.090 -13.006 1.00 88.12 252 GLN A N 1
ATOM 1945 C CA . GLN A 1 252 ? 22.174 1.786 -12.809 1.00 88.12 252 GLN A CA 1
ATOM 1946 C C . GLN A 1 252 ? 22.485 1.047 -11.489 1.00 88.12 252 GLN A C 1
ATOM 1948 O O . GLN A 1 252 ? 23.575 0.504 -11.340 1.00 88.12 252 GLN A O 1
ATOM 1953 N N . ARG A 1 253 ? 21.585 1.074 -10.493 1.00 89.31 253 ARG A N 1
ATOM 1954 C CA . ARG A 1 253 ? 21.857 0.609 -9.113 1.00 89.31 253 ARG A CA 1
ATOM 1955 C C . ARG A 1 253 ? 20.868 -0.426 -8.587 1.00 89.31 253 ARG A C 1
ATOM 1957 O O . ARG A 1 253 ? 21.174 -1.111 -7.618 1.00 89.31 253 ARG A O 1
ATOM 1964 N N . VAL A 1 254 ? 19.681 -0.505 -9.179 1.00 90.88 254 VAL A N 1
ATOM 1965 C CA . VAL A 1 254 ? 18.599 -1.397 -8.760 1.00 90.88 254 VAL A CA 1
ATOM 1966 C C . VAL A 1 254 ? 18.548 -2.591 -9.721 1.00 90.88 254 VAL A C 1
ATOM 1968 O O . VAL A 1 254 ? 18.211 -2.395 -10.889 1.00 90.88 254 VAL A O 1
ATOM 1971 N N . PRO A 1 255 ? 18.874 -3.818 -9.271 1.00 91.56 255 PRO A N 1
ATOM 1972 C CA . PRO A 1 255 ? 18.810 -5.010 -10.118 1.00 91.56 255 PRO A CA 1
ATOM 1973 C C . PRO A 1 255 ? 17.383 -5.563 -10.264 1.00 91.56 255 PRO A C 1
ATOM 1975 O O . PRO A 1 255 ? 17.089 -6.225 -11.258 1.00 91.56 255 PRO A O 1
ATOM 1978 N N . LEU A 1 256 ? 16.501 -5.293 -9.293 1.00 91.94 256 LEU A N 1
ATOM 1979 C CA . LEU A 1 256 ? 15.171 -5.892 -9.191 1.00 91.94 256 LEU A CA 1
ATOM 1980 C C . LEU A 1 256 ? 14.126 -4.868 -8.733 1.00 91.94 256 LEU A C 1
ATOM 1982 O O . LEU A 1 256 ? 14.339 -4.126 -7.770 1.00 91.94 256 LEU A O 1
ATOM 1986 N N . PHE A 1 257 ? 12.986 -4.855 -9.419 1.00 93.56 257 PHE A N 1
ATOM 1987 C CA . PHE A 1 257 ? 11.829 -4.022 -9.111 1.00 93.56 257 PHE A CA 1
ATOM 1988 C C . PHE A 1 257 ? 10.637 -4.896 -8.720 1.00 93.56 257 PHE A C 1
ATOM 1990 O O . PHE A 1 257 ? 10.436 -5.975 -9.270 1.00 93.56 257 PHE A O 1
ATOM 1997 N N . TYR A 1 258 ? 9.803 -4.395 -7.814 1.00 93.38 258 TYR A N 1
ATOM 1998 C CA . TYR A 1 258 ? 8.587 -5.061 -7.358 1.00 93.38 258 TYR A CA 1
ATOM 1999 C C . TYR A 1 258 ? 7.383 -4.207 -7.748 1.00 93.38 258 TYR A C 1
ATOM 2001 O O . TYR A 1 258 ? 7.327 -3.028 -7.392 1.00 93.38 258 TYR A O 1
ATOM 2009 N N . VAL A 1 259 ? 6.402 -4.760 -8.461 1.00 95.00 259 VAL A N 1
ATOM 2010 C CA . VAL A 1 259 ? 5.208 -4.002 -8.872 1.00 95.00 259 VAL A CA 1
ATOM 2011 C C . VAL A 1 259 ? 3.955 -4.623 -8.285 1.00 95.00 259 VAL A C 1
ATOM 2013 O O . VAL A 1 259 ? 3.705 -5.812 -8.444 1.00 95.00 259 VAL A O 1
ATOM 2016 N N . CYS A 1 260 ? 3.143 -3.819 -7.599 1.00 96.06 260 CYS A N 1
ATOM 2017 C CA . CYS A 1 260 ? 1.872 -4.298 -7.066 1.00 96.06 260 CYS A CA 1
ATOM 2018 C C . CYS A 1 260 ? 0.870 -4.525 -8.208 1.00 96.06 260 CYS A C 1
ATOM 2020 O O . CYS A 1 260 ? 0.495 -3.571 -8.894 1.00 96.06 260 CYS A O 1
ATOM 2022 N N . THR A 1 261 ? 0.379 -5.758 -8.365 1.00 96.00 261 THR A N 1
ATOM 2023 C CA . THR A 1 261 ? -0.516 -6.138 -9.477 1.00 96.00 261 THR A CA 1
ATOM 2024 C C . THR A 1 261 ? -1.848 -5.384 -9.452 1.00 96.00 261 THR A C 1
ATOM 2026 O O . THR A 1 261 ? -2.442 -5.142 -10.498 1.00 96.00 261 THR A O 1
ATOM 2029 N N . ARG A 1 262 ? -2.309 -4.951 -8.268 1.00 96.56 262 ARG A N 1
ATOM 2030 C CA . ARG A 1 262 ? -3.583 -4.235 -8.100 1.00 96.56 262 ARG A CA 1
ATOM 2031 C C . ARG A 1 262 ? -3.521 -2.763 -8.515 1.00 96.56 262 ARG A C 1
ATOM 2033 O O . ARG A 1 262 ? -4.412 -2.301 -9.219 1.00 96.56 262 ARG A O 1
ATOM 2040 N N . CYS A 1 263 ? -2.532 -1.999 -8.044 1.00 96.81 263 CYS A N 1
ATOM 2041 C CA . CYS A 1 263 ? -2.471 -0.544 -8.277 1.00 96.81 263 CYS A CA 1
ATOM 2042 C C . CYS A 1 263 ? -1.354 -0.094 -9.226 1.00 96.81 263 CYS A C 1
ATOM 2044 O O . CYS A 1 263 ? -1.201 1.108 -9.447 1.00 96.81 263 CYS A O 1
ATOM 2046 N N . GLY A 1 264 ? -0.547 -1.025 -9.738 1.00 96.06 264 GLY A N 1
ATOM 2047 C CA . GLY A 1 264 ? 0.563 -0.743 -10.644 1.00 96.06 264 GLY A CA 1
ATOM 2048 C C . GLY A 1 264 ? 1.738 0.001 -10.002 1.00 96.06 264 GLY A C 1
ATOM 2049 O O . GLY A 1 264 ? 2.672 0.385 -10.701 1.00 96.06 264 GLY A O 1
ATOM 2050 N N . LYS A 1 265 ? 1.720 0.255 -8.687 1.00 96.06 265 LYS A N 1
ATOM 2051 C CA . LYS A 1 265 ? 2.789 1.004 -8.018 1.00 96.06 265 LYS A CA 1
ATOM 2052 C C . LYS A 1 265 ? 4.089 0.198 -8.012 1.00 96.06 265 LYS A C 1
ATOM 2054 O O . LYS A 1 265 ? 4.088 -0.950 -7.567 1.00 96.06 265 LYS A O 1
ATOM 2059 N N . VAL A 1 266 ? 5.164 0.831 -8.480 1.00 95.00 266 VAL A N 1
ATOM 2060 C CA . VAL A 1 266 ? 6.519 0.270 -8.531 1.00 95.00 266 VAL A CA 1
ATOM 2061 C C . VAL A 1 266 ? 7.262 0.563 -7.225 1.00 95.00 266 VAL A C 1
ATOM 2063 O O . VAL A 1 266 ? 7.136 1.648 -6.650 1.00 95.00 266 VAL A O 1
ATOM 2066 N N . PHE A 1 267 ? 8.032 -0.418 -6.771 1.00 92.81 267 PHE A N 1
ATOM 2067 C CA . PHE A 1 267 ? 8.896 -0.399 -5.598 1.00 92.81 267 PHE A CA 1
ATOM 2068 C C . PHE A 1 267 ? 10.241 -1.055 -5.941 1.00 92.81 267 PHE A C 1
ATOM 2070 O O . PHE A 1 267 ? 10.374 -1.737 -6.956 1.00 92.81 267 PHE A O 1
ATOM 2077 N N . TRP A 1 268 ? 11.242 -0.848 -5.094 1.00 91.19 268 TRP A N 1
ATOM 2078 C CA . TRP A 1 268 ? 12.577 -1.434 -5.210 1.00 91.19 268 TRP A CA 1
ATOM 2079 C C . TRP A 1 268 ? 13.240 -1.458 -3.831 1.00 91.19 268 TRP A C 1
ATOM 2081 O O . TRP A 1 268 ? 12.849 -0.701 -2.933 1.00 91.19 268 TRP A O 1
ATOM 2091 N N . GLU A 1 269 ? 14.256 -2.302 -3.654 1.00 85.88 269 GLU A N 1
ATOM 2092 C CA . GLU A 1 269 ? 15.078 -2.255 -2.445 1.00 85.88 269 GLU A CA 1
ATOM 2093 C C . GLU A 1 269 ? 16.012 -1.032 -2.475 1.00 85.88 269 GLU A C 1
ATOM 2095 O O . GLU A 1 269 ? 16.579 -0.661 -3.502 1.00 85.88 269 GLU A O 1
ATOM 2100 N N . GLY A 1 270 ? 16.134 -0.349 -1.339 1.00 81.56 270 GLY A N 1
ATOM 2101 C CA . GLY A 1 270 ? 16.902 0.885 -1.216 1.00 81.56 270 GLY A CA 1
ATOM 2102 C C . GLY A 1 270 ? 16.746 1.507 0.167 1.00 81.56 270 GLY A C 1
ATOM 2103 O O . GLY A 1 270 ? 16.196 0.893 1.079 1.00 81.56 270 GLY A O 1
ATOM 2104 N N . SER A 1 271 ? 17.171 2.763 0.329 1.00 79.25 271 SER A N 1
ATOM 2105 C CA . SER A 1 271 ? 17.229 3.425 1.645 1.00 79.25 271 SER A CA 1
ATOM 2106 C C . SER A 1 271 ? 15.892 3.488 2.399 1.00 79.25 271 SER A C 1
ATOM 2108 O O . SER A 1 271 ? 15.894 3.571 3.625 1.00 79.25 271 SER A O 1
ATOM 2110 N N . HIS A 1 272 ? 14.749 3.414 1.706 1.00 79.06 272 HIS A N 1
ATOM 2111 C CA . HIS A 1 272 ? 13.435 3.284 2.343 1.00 79.06 272 HIS A CA 1
ATOM 2112 C C . HIS A 1 272 ? 13.238 1.915 3.015 1.00 79.06 272 HIS A C 1
ATOM 2114 O O . HIS A 1 272 ? 12.743 1.869 4.138 1.00 79.06 272 HIS A O 1
ATOM 2120 N N . PHE A 1 273 ? 13.664 0.820 2.374 1.00 79.62 273 PHE A N 1
ATOM 2121 C CA . PHE A 1 273 ? 13.609 -0.526 2.951 1.00 79.62 273 PHE A CA 1
ATOM 2122 C C . PHE A 1 273 ? 14.498 -0.620 4.194 1.00 79.62 273 PHE A C 1
ATOM 2124 O O . PHE A 1 273 ? 14.004 -0.939 5.273 1.00 79.62 273 PHE A O 1
ATOM 2131 N N . SER A 1 274 ? 15.769 -0.215 4.084 1.00 78.81 274 SER A N 1
ATOM 2132 C CA . SER A 1 274 ? 16.709 -0.199 5.216 1.00 78.81 274 SER A CA 1
ATOM 2133 C C . SER A 1 274 ? 16.206 0.675 6.370 1.00 78.81 274 SER A C 1
ATOM 2135 O O . SER A 1 274 ? 16.347 0.312 7.536 1.00 78.81 274 SER A O 1
ATOM 2137 N N . ARG A 1 275 ? 15.569 1.815 6.056 1.00 82.25 275 ARG A N 1
ATOM 2138 C CA . ARG A 1 275 ? 14.943 2.689 7.054 1.00 82.25 275 ARG A CA 1
ATOM 2139 C C . ARG A 1 275 ? 13.767 2.009 7.751 1.00 82.25 275 ARG A C 1
ATOM 2141 O O . ARG A 1 275 ? 13.699 2.098 8.967 1.00 82.25 275 ARG A O 1
ATOM 2148 N N . VAL A 1 276 ? 12.862 1.345 7.030 1.00 81.38 276 VAL A N 1
ATOM 2149 C CA . VAL A 1 276 ? 11.732 0.620 7.645 1.00 81.38 276 VAL A CA 1
ATOM 2150 C C . VAL A 1 276 ? 12.234 -0.534 8.515 1.00 81.38 276 VAL A C 1
ATOM 2152 O O . VAL A 1 276 ? 11.818 -0.631 9.666 1.00 81.38 276 VAL A O 1
ATOM 2155 N N . LEU A 1 277 ? 13.189 -1.330 8.024 1.00 80.75 277 LEU A N 1
ATOM 2156 C CA . LEU A 1 277 ? 13.814 -2.412 8.790 1.00 80.75 277 LEU A CA 1
ATOM 2157 C C . LEU A 1 277 ? 14.452 -1.896 10.094 1.00 80.75 277 LEU A C 1
ATOM 2159 O O . LEU A 1 277 ? 14.238 -2.479 11.150 1.00 80.75 277 LEU A O 1
ATOM 2163 N N . SER A 1 278 ? 15.171 -0.769 10.036 1.00 80.94 278 SER A N 1
ATOM 2164 C CA . SER A 1 278 ? 15.761 -0.118 11.213 1.00 80.94 278 SER A CA 1
ATOM 2165 C C . SER A 1 278 ? 14.709 0.489 12.154 1.00 80.94 278 SER A C 1
ATOM 2167 O O . SER A 1 278 ? 14.796 0.302 13.364 1.00 80.94 278 SER A O 1
ATOM 2169 N N . LEU A 1 279 ? 13.675 1.165 11.631 1.00 77.12 279 LEU A N 1
ATOM 2170 C CA . LEU A 1 279 ? 12.615 1.780 12.446 1.00 77.12 279 LEU A CA 1
ATOM 2171 C C . LEU A 1 279 ? 11.870 0.757 13.298 1.00 77.12 279 LEU A C 1
ATOM 2173 O O . LEU A 1 279 ? 11.504 1.070 14.432 1.00 77.12 279 LEU A O 1
ATOM 2177 N N . PHE A 1 280 ? 11.626 -0.423 12.731 1.00 75.56 280 PHE A N 1
ATOM 2178 C CA . PHE A 1 280 ? 10.935 -1.517 13.397 1.00 75.56 280 PHE A CA 1
ATOM 2179 C C . PHE A 1 280 ? 11.888 -2.557 13.968 1.00 75.56 280 PHE A C 1
ATOM 2181 O O . PHE A 1 280 ? 11.399 -3.553 14.483 1.00 75.56 280 PHE A O 1
ATOM 2188 N N . GLN A 1 281 ? 13.206 -2.326 13.972 1.00 76.12 281 GLN A N 1
ATOM 2189 C CA . GLN A 1 281 ? 14.159 -3.267 14.557 1.00 76.12 281 GLN A CA 1
ATOM 2190 C C . GLN A 1 281 ? 13.765 -3.606 15.999 1.00 76.12 281 GLN A C 1
ATOM 2192 O O . GLN A 1 281 ? 13.628 -4.778 16.313 1.00 76.12 281 GLN A O 1
ATOM 2197 N N . GLU A 1 282 ? 13.432 -2.604 16.815 1.00 66.25 282 GLU A N 1
ATOM 2198 C CA . GLU A 1 282 ? 12.895 -2.775 18.174 1.00 66.25 282 GLU A CA 1
ATOM 2199 C C . GLU A 1 282 ? 11.664 -3.697 18.228 1.00 66.25 282 GLU A C 1
ATOM 2201 O O . GLU A 1 282 ? 11.582 -4.538 19.110 1.00 66.25 282 GLU A O 1
ATOM 2206 N N . VAL A 1 283 ? 10.728 -3.580 17.276 1.00 65.25 283 VAL A N 1
ATOM 2207 C CA . VAL A 1 283 ? 9.495 -4.393 17.213 1.00 65.25 283 VAL A CA 1
ATOM 2208 C C . VAL A 1 283 ? 9.781 -5.822 16.749 1.00 65.25 283 VAL A C 1
ATOM 2210 O O . VAL A 1 283 ? 9.229 -6.768 17.299 1.00 65.25 283 VAL A O 1
ATOM 2213 N N . LEU A 1 284 ? 10.680 -5.976 15.775 1.00 65.94 284 LEU A N 1
ATOM 2214 C CA . LEU A 1 284 ? 11.178 -7.261 15.277 1.00 65.94 284 LEU A CA 1
ATOM 2215 C C . LEU A 1 284 ? 12.054 -7.980 16.331 1.00 65.94 284 LEU A C 1
ATOM 2217 O O . LEU A 1 284 ? 12.188 -9.200 16.288 1.00 65.94 284 LEU A O 1
ATOM 2221 N N . HIS A 1 285 ? 12.652 -7.225 17.265 1.00 58.72 285 HIS A N 1
ATOM 2222 C CA . HIS A 1 285 ? 13.537 -7.696 18.343 1.00 58.72 285 HIS A CA 1
ATOM 2223 C C . HIS A 1 285 ? 12.852 -7.743 19.728 1.00 58.72 285 HIS A C 1
ATOM 2225 O O . HIS A 1 285 ? 13.493 -8.127 20.705 1.00 58.72 285 HIS A O 1
ATOM 2231 N N . LEU A 1 286 ? 11.528 -7.511 19.819 1.00 51.19 286 LEU A N 1
ATOM 2232 C CA . LEU A 1 286 ? 10.705 -7.956 20.972 1.00 51.19 286 LEU A CA 1
ATOM 2233 C C . LEU A 1 286 ? 10.737 -9.490 21.155 1.00 51.19 286 LEU A C 1
ATOM 2235 O O . LEU A 1 286 ? 10.194 -10.034 22.109 1.00 51.19 286 LEU A O 1
ATOM 2239 N N . THR A 1 287 ? 11.385 -10.186 20.226 1.00 49.84 287 THR A N 1
ATOM 2240 C CA . THR A 1 287 ? 11.612 -11.624 20.161 1.00 49.84 287 THR A CA 1
ATOM 2241 C C . THR A 1 287 ? 12.653 -12.163 21.154 1.00 49.84 287 THR A C 1
ATOM 2243 O O . THR A 1 287 ? 12.824 -13.381 21.178 1.00 49.84 287 THR A O 1
ATOM 2246 N N . HIS A 1 288 ? 13.332 -11.337 21.975 1.00 43.78 288 HIS A N 1
ATOM 2247 C CA . HIS A 1 288 ? 14.343 -11.864 22.917 1.00 43.78 288 HIS A CA 1
ATOM 2248 C C . HIS A 1 288 ? 14.480 -11.217 24.313 1.00 43.78 288 HIS A C 1
ATOM 2250 O O . HIS A 1 288 ? 14.675 -11.962 25.270 1.00 43.78 288 HIS A O 1
ATOM 2256 N N . GLU A 1 289 ? 14.392 -9.890 24.472 1.00 37.59 289 GLU A N 1
ATOM 2257 C CA . GLU A 1 289 ? 14.826 -9.228 25.730 1.00 37.59 289 GLU A CA 1
ATOM 2258 C C . GLU A 1 289 ? 13.737 -9.089 26.817 1.00 37.59 289 GLU A C 1
ATOM 2260 O O . GLU A 1 289 ? 14.072 -8.984 27.992 1.00 37.59 289 GLU A O 1
ATOM 2265 N N . ASP A 1 290 ? 12.443 -9.186 26.483 1.00 40.47 290 ASP A N 1
ATOM 2266 C CA . ASP A 1 290 ? 11.347 -9.208 27.479 1.00 40.47 290 ASP A CA 1
ATOM 2267 C C . ASP A 1 290 ? 11.155 -10.613 28.124 1.00 40.47 290 ASP A C 1
ATOM 2269 O O . ASP A 1 290 ? 10.104 -10.921 28.687 1.00 40.47 290 ASP A O 1
ATOM 2273 N N . LYS A 1 291 ? 12.169 -11.494 28.042 1.00 39.75 291 LYS A N 1
ATOM 2274 C CA . LYS A 1 291 ? 12.219 -12.833 28.666 1.00 39.75 291 LYS A CA 1
ATOM 2275 C C . LYS A 1 291 ? 13.347 -12.952 29.704 1.00 39.75 291 LYS A C 1
ATOM 2277 O O . LYS A 1 291 ? 14.251 -13.774 29.549 1.00 39.75 291 LYS A O 1
ATOM 2282 N N . VAL A 1 292 ? 13.290 -12.168 30.781 1.00 28.55 292 VAL A N 1
ATOM 2283 C CA . VAL A 1 292 ? 14.176 -12.328 31.953 1.00 28.55 292 VAL A CA 1
ATOM 2284 C C . VAL A 1 292 ? 13.424 -11.931 33.238 1.00 28.55 292 VAL A C 1
ATOM 2286 O O . VAL A 1 292 ? 12.747 -10.906 33.233 1.00 28.55 292 VAL A O 1
ATOM 2289 N N . PRO A 1 293 ? 13.598 -12.674 34.343 1.00 37.03 293 PRO A N 1
ATOM 2290 C CA . PRO A 1 293 ? 12.868 -13.888 34.699 1.00 37.03 293 PRO A CA 1
ATOM 2291 C C . PRO A 1 293 ? 11.716 -13.656 35.702 1.00 37.03 293 PRO A C 1
ATOM 2293 O O . PRO A 1 293 ? 11.789 -12.696 36.504 1.00 37.03 293 PRO A O 1
#

InterPro domains:
  IPR002782 Mut7-C RNAse domain [PF01927] (60-179)
  IPR002782 Mut7-C RNAse domain [PF01927] (244-277)
  IPR052408 Exonuclease MUT-7-like [PTHR47765] (5-289)

Mean predicted aligned error: 14.74 Å

Radius of gyration: 31.12 Å; Cα contacts (8 Å, |Δi|>4): 373; chains: 1; bounding box: 81×95×86 Å

pLDDT: mean 74.55, std 25.41, range [23.14, 97.94]